Protein AF-0000000076158619 (afdb_homodimer)

Secondary structure (DSSP, 8-state):
--TTSSSGGGGGS-HHHHHHHHHTTHHHHHHHHHHHHHHH--SSHHHHHHHHHHHHHHHHHSSSS---S--HHHHHHHHHHH-TT--S-EEHHHHHHHHHHTT-----SS-TT-BTTEE-HHHHHHHHHHHHHHHHHHHH-/--TTSSSGGGGGS-HHHHHHHHHTTHHHHHHHHHHHHHHH--SSHHHHHHHHHHHHHHHHHSSSS---S--HHHHHHHHHHH-TT--S-EEHHHHHHHHHHTT-----SS-TT-BTTEE-HHHHHHHHHHHHHHHHHHHH-

Sequence (282 aa):
MSTEGSENSWQGRDADAKEYLNDHKIVELFNNLTSQLIFHRPDEPKKHMIEILEKLQKSRATKLDFPCLFDDTNIQSIYGMLDPTGRGFITLQQYKEALTTLGIKDFPEVPEGTEDEKITFDIFLREARLGLTQVSSTFQSMSTEGSENSWQGRDADAKEYLNDHKIVELFNNLTSQLIFHRPDEPKKHMIEILEKLQKSRATKLDFPCLFDDTNIQSIYGMLDPTGRGFITLQQYKEALTTLGIKDFPEVPEGTEDEKITFDIFLREARLGLTQVSSTFQS

InterPro domains:
  IPR002048 EF-hand domain [PS50222] (70-105)
  IPR011992 EF-hand domain pair [SSF47473] (33-126)
  IPR039879 EF-hand calcium-binding domain-containing protein 10 [PTHR21847] (13-136)
  IPR049760 EF-hand calcium-binding domain-containing protein 10, dimerization/docking domain [cd22976] (15-60)
  IPR056587 EFCAB10, C-terminal EF-hand [PF24548] (73-132)

pLDDT: mean 81.11, std 19.56, range [19.3, 97.31]

Solvent-accessible surface area (backbone atoms only — not comparable to full-atom values): 16250 Å² total; per-residue (Å²): 130,84,76,77,59,72,75,61,53,71,57,79,45,54,75,60,44,57,48,52,41,56,76,65,40,43,66,44,45,49,45,50,53,49,26,45,42,58,49,65,56,58,96,51,55,61,60,53,48,40,53,51,46,49,50,54,56,52,49,45,67,44,75,63,70,64,70,54,90,59,47,72,69,49,52,48,23,46,51,37,45,69,28,74,85,63,80,62,44,35,42,50,69,56,49,54,52,50,39,43,52,73,66,33,83,71,72,69,85,74,51,85,87,58,53,95,61,35,39,33,63,70,52,47,51,51,54,48,52,55,24,50,54,54,56,46,54,59,70,75,105,135,83,79,81,58,72,75,61,52,72,56,82,43,53,74,61,44,57,48,52,41,57,76,65,42,45,66,44,46,50,46,49,52,48,26,44,43,57,49,65,56,58,95,52,55,61,60,53,48,40,52,52,45,50,50,55,54,53,49,47,65,45,78,59,75,61,72,52,89,59,48,71,68,49,52,49,22,45,51,38,46,68,27,74,84,62,80,61,43,35,43,50,70,54,49,54,52,51,39,43,53,72,65,32,81,72,74,68,84,73,52,85,88,59,54,96,60,35,39,32,64,69,53,49,50,51,54,49,51,56,25,49,53,54,56,45,53,61,69,74,105

Radius of gyration: 20.13 Å; Cα contacts (8 Å, |Δi|>4): 269; chains: 2; bounding box: 39×57×44 Å

Nearest PDB structures (foldseek):
  6ya9-assembly1_A  TM=5.383E-01  e=1.995E-02  Aequorea victoria
  3u0k-assembly1_A  TM=4.320E-01  e=8.988E-03  Entacmaea quadricolor
  2be6-assembly4_B  TM=4.437E-01  e=1.339E-02  Homo sapiens
  3evr-assembly1_A  TM=4.410E-01  e=1.885E-02  Aequorea victoria
  6hcs-assembly2_C  TM=3.636E-01  e=1.780E-02  Homo sapiens

Foldseek 3Di:
DPPVAPPCVVVVDDPVVVVVCVVVVVQLLVLLLVLQCLQVVDPDSVVVSVVLVVVLVVVVPPPDDQSQSDDPVSLVSLVCSQVVVPPQWHALVSLVVSLVSSVQDDFDSQFPPDDPRTHGSVRSSVRSVVRSNVVSVVVVD/DPPVPPPCVVVVDDPVVVVVCVVVVVQLLVLLLVLQCLQVVDPDSVVVSVVLVVVLVVVVPPPDDQSQSDDPVSLVSLVCSQVVVPPQWHALVSLVVSLVSSVQDDFDSDFPPDDPRTHGSVRSSVRSVVRSNVVSVVVVD

Organism: Mytilus galloprovincialis (NCBI:txid29158)

Structure (mmCIF, N/CA/C/O backbone):
data_AF-0000000076158619-model_v1
#
loop_
_entity.id
_entity.type
_entity.pdbx_description
1 polymer 'EF-hand domain-containing protein'
#
loop_
_atom_site.group_PDB
_atom_site.id
_atom_site.type_symbol
_atom_site.label_atom_id
_atom_site.label_alt_id
_atom_site.label_comp_id
_atom_site.label_asym_id
_atom_site.label_entity_id
_atom_site.label_seq_id
_atom_site.pdbx_PDB_ins_code
_atom_site.Cartn_x
_atom_site.Cartn_y
_atom_site.Cartn_z
_atom_site.occupancy
_atom_site.B_iso_or_equiv
_atom_site.auth_seq_id
_atom_site.auth_comp_id
_atom_site.auth_asym_id
_atom_site.auth_atom_id
_atom_site.pdbx_PDB_model_num
ATOM 1 N N . MET A 1 1 ? 6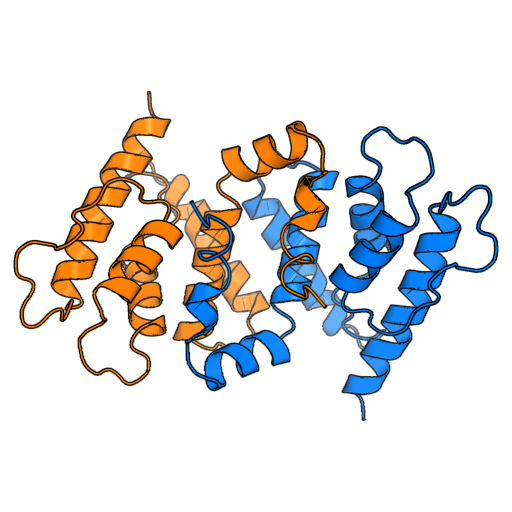.457 -16.766 18 1 19.3 1 MET A N 1
ATOM 2 C CA . MET A 1 1 ? 6.969 -17.109 16.672 1 19.3 1 MET A CA 1
ATOM 3 C C . MET A 1 1 ? 6.887 -15.914 15.734 1 19.3 1 MET A C 1
ATOM 5 O O . MET A 1 1 ? 5.91 -15.164 15.766 1 19.3 1 MET A O 1
ATOM 9 N N . SER A 1 2 ? 8.078 -15.328 15.125 1 24.06 2 SER A N 1
ATOM 10 C CA . SER A 1 2 ? 8.492 -14 14.672 1 24.06 2 SER A CA 1
ATOM 11 C C . SER A 1 2 ? 7.672 -13.539 13.477 1 24.06 2 SER A C 1
ATOM 13 O O . SER A 1 2 ? 7.945 -13.93 12.336 1 24.06 2 SER A O 1
ATOM 15 N N . THR A 1 3 ? 6.426 -13.336 13.547 1 27.5 3 THR A N 1
ATOM 16 C CA . THR A 1 3 ? 5.355 -12.789 12.719 1 27.5 3 THR A CA 1
ATOM 17 C C . THR A 1 3 ? 5.781 -11.461 12.102 1 27.5 3 THR A C 1
ATOM 19 O O . THR A 1 3 ? 4.984 -10.805 11.43 1 27.5 3 THR A O 1
ATOM 22 N N . GLU A 1 4 ? 6.758 -10.758 12.57 1 31.31 4 GLU A N 1
ATOM 23 C CA . GLU A 1 4 ? 7.453 -9.531 12.188 1 31.31 4 GLU A CA 1
ATOM 24 C C . GLU A 1 4 ? 8.016 -9.641 10.773 1 31.31 4 GLU A C 1
ATOM 26 O O . GLU A 1 4 ? 8.438 -8.641 10.188 1 31.31 4 GLU A O 1
ATOM 31 N N . GLY A 1 5 ? 8.5 -10.805 10.312 1 31.81 5 GLY A N 1
ATOM 32 C CA . GLY A 1 5 ? 9.336 -11.172 9.18 1 31.81 5 GLY A CA 1
ATOM 33 C C . GLY A 1 5 ? 8.664 -10.93 7.84 1 31.81 5 GLY A C 1
ATOM 34 O O . GLY A 1 5 ? 9.266 -11.164 6.789 1 31.81 5 GLY A O 1
ATOM 35 N N . SER A 1 6 ? 7.344 -11.164 7.789 1 35.53 6 SER A N 1
ATOM 36 C CA . SER A 1 6 ? 6.715 -11.336 6.484 1 35.53 6 SER A CA 1
ATOM 37 C C . SER A 1 6 ? 6.664 -10.023 5.715 1 35.53 6 SER A C 1
ATOM 39 O O . SER A 1 6 ? 6.242 -9.992 4.559 1 35.53 6 SER A O 1
ATOM 41 N N . GLU A 1 7 ? 6.656 -8.961 6.426 1 37.41 7 GLU A N 1
ATOM 42 C CA . GLU A 1 7 ? 6.492 -7.676 5.754 1 37.41 7 GLU A CA 1
ATOM 43 C C . GLU A 1 7 ? 7.574 -7.465 4.695 1 37.41 7 GLU A C 1
ATOM 45 O O . GLU A 1 7 ? 7.297 -6.941 3.615 1 37.41 7 GLU A O 1
ATOM 50 N N . ASN A 1 8 ? 8.797 -7.27 5.16 1 42.09 8 ASN A N 1
ATOM 51 C CA . ASN A 1 8 ? 9.977 -6.836 4.414 1 42.09 8 ASN A CA 1
ATOM 52 C C . ASN A 1 8 ? 10.352 -7.84 3.33 1 42.09 8 ASN A C 1
ATOM 54 O O . ASN A 1 8 ? 11.445 -7.773 2.77 1 42.09 8 ASN A O 1
ATOM 58 N N . SER A 1 9 ? 9.852 -8.906 3.471 1 42.09 9 SER A N 1
ATOM 59 C CA . SER A 1 9 ? 10.531 -10.031 2.83 1 42.09 9 SER A CA 1
ATOM 60 C C . SER A 1 9 ? 10.742 -9.773 1.342 1 42.09 9 SER A C 1
ATOM 62 O O . SER A 1 9 ? 11.492 -10.492 0.683 1 42.09 9 SER A O 1
ATOM 64 N N . TRP A 1 10 ? 9.719 -9.047 0.804 1 49.12 10 TRP A N 1
ATOM 65 C CA . TRP A 1 10 ? 10.047 -8.969 -0.616 1 49.12 10 TRP A CA 1
ATOM 66 C C . TRP A 1 10 ? 11.344 -8.195 -0.833 1 49.12 10 TRP A C 1
ATOM 68 O O . TRP A 1 10 ? 11.695 -7.863 -1.967 1 49.12 10 TRP A O 1
ATOM 78 N N . GLN A 1 11 ? 11.828 -7.656 0.288 1 46.59 11 GLN A N 1
ATOM 79 C CA . GLN A 1 11 ? 13.031 -6.824 0.24 1 46.59 11 GLN A CA 1
ATOM 80 C C . GLN A 1 11 ? 14.195 -7.566 -0.406 1 46.59 11 GLN A C 1
ATOM 82 O O . GLN A 1 11 ? 15.258 -6.992 -0.624 1 46.59 11 GLN A O 1
ATOM 87 N N . GLY A 1 12 ? 14.336 -8.805 -0.007 1 48.22 12 GLY A N 1
ATOM 88 C CA . GLY A 1 12 ? 15.555 -9.25 -0.656 1 48.22 12 GLY A CA 1
ATOM 89 C C . GLY A 1 12 ? 15.648 -8.836 -2.111 1 48.22 12 GLY A C 1
ATOM 90 O O . GLY A 1 12 ? 16.562 -9.25 -2.826 1 48.22 12 GLY A O 1
ATOM 91 N N . ARG A 1 13 ? 14.398 -8.578 -2.641 1 52.88 13 ARG A N 1
ATOM 92 C CA . ARG A 1 13 ? 14.477 -8.5 -4.094 1 52.88 13 ARG A CA 1
ATOM 93 C C . ARG A 1 13 ? 15.469 -7.426 -4.531 1 52.88 13 ARG A C 1
ATOM 95 O O . ARG A 1 13 ? 15.984 -6.672 -3.703 1 52.88 13 ARG A O 1
ATOM 102 N N . ASP A 1 14 ? 15.594 -7.156 -5.887 1 66.62 14 ASP A N 1
ATOM 103 C CA . ASP A 1 14 ? 16.531 -6.461 -6.77 1 66.62 14 ASP A CA 1
ATOM 104 C C . ASP A 1 14 ? 16.688 -5.004 -6.352 1 66.62 14 ASP A C 1
ATOM 106 O O . ASP A 1 14 ? 15.711 -4.312 -6.078 1 66.62 14 ASP A O 1
ATOM 110 N N . ALA A 1 15 ? 17.906 -4.715 -5.758 1 76.44 15 ALA A N 1
ATOM 111 C CA . ALA A 1 15 ? 18.312 -3.32 -5.59 1 76.44 15 ALA A CA 1
ATOM 112 C C . ALA A 1 15 ? 17.578 -2.418 -6.582 1 76.44 15 ALA A C 1
ATOM 114 O O . ALA A 1 15 ? 17.172 -1.306 -6.238 1 76.44 15 ALA A O 1
ATOM 115 N N . ASP A 1 16 ? 17.219 -2.992 -7.621 1 85.81 16 ASP A N 1
ATOM 116 C CA . ASP A 1 16 ? 16.531 -2.223 -8.664 1 85.81 16 ASP A CA 1
ATOM 117 C C . ASP A 1 16 ? 15.062 -2.014 -8.32 1 85.81 16 ASP A C 1
ATOM 119 O O . ASP A 1 16 ? 14.508 -0.942 -8.578 1 85.81 16 ASP A O 1
ATOM 123 N N . ALA A 1 17 ? 14.453 -2.977 -7.719 1 87.44 17 ALA A N 1
ATOM 124 C CA . ALA A 1 17 ? 13.055 -2.871 -7.32 1 87.44 17 ALA A CA 1
ATOM 125 C C . ALA A 1 17 ? 12.867 -1.836 -6.215 1 87.44 17 ALA A C 1
ATOM 127 O O . ALA A 1 17 ? 11.984 -0.981 -6.293 1 87.44 17 ALA A O 1
ATOM 128 N N . LYS A 1 18 ? 13.695 -1.927 -5.273 1 88.25 18 LYS A N 1
ATOM 129 C CA . LYS A 1 18 ? 13.656 -0.972 -4.168 1 88.25 18 LYS A CA 1
ATOM 130 C C . LYS A 1 18 ? 13.883 0.453 -4.664 1 88.25 18 LYS A C 1
ATOM 132 O O . LYS A 1 18 ? 13.211 1.385 -4.227 1 88.25 18 LYS A O 1
ATOM 137 N N . GLU A 1 19 ? 14.836 0.56 -5.555 1 90.12 19 GLU A N 1
ATOM 138 C CA . GLU A 1 19 ? 15.133 1.869 -6.129 1 90.12 19 GLU A CA 1
ATOM 139 C C . GLU A 1 19 ? 13.922 2.422 -6.883 1 90.12 19 GLU A C 1
ATOM 141 O O . GLU A 1 19 ? 13.586 3.602 -6.746 1 90.12 19 GLU A O 1
ATOM 146 N N . TYR A 1 20 ? 13.32 1.614 -7.617 1 91.31 20 TYR A N 1
ATOM 147 C CA . TYR A 1 20 ? 12.133 2.021 -8.359 1 91.31 20 TYR A CA 1
ATOM 148 C C . TYR A 1 20 ? 11.039 2.506 -7.414 1 91.31 20 TYR A C 1
ATOM 150 O O . TYR A 1 20 ? 10.461 3.574 -7.617 1 91.31 20 TYR A O 1
ATOM 158 N N . LEU A 1 21 ? 10.734 1.749 -6.359 1 91.56 21 LEU A N 1
ATOM 159 C CA . LEU A 1 21 ? 9.695 2.1 -5.402 1 91.56 21 LEU A CA 1
ATOM 160 C C . LEU A 1 21 ? 10.031 3.4 -4.68 1 91.56 21 LEU A C 1
ATOM 162 O O . LEU A 1 21 ? 9.156 4.242 -4.465 1 91.56 21 LEU A O 1
ATOM 166 N N . ASN A 1 22 ? 11.266 3.518 -4.363 1 87.69 22 ASN A N 1
ATOM 167 C CA . ASN A 1 22 ? 11.711 4.723 -3.672 1 87.69 22 ASN A CA 1
ATOM 168 C C . ASN A 1 22 ? 11.625 5.949 -4.574 1 87.69 22 ASN A C 1
ATOM 170 O O . ASN A 1 22 ? 11.133 7 -4.156 1 87.69 22 ASN A O 1
ATOM 174 N N . ASP A 1 23 ? 12.094 5.797 -5.805 1 89.25 23 ASP A N 1
ATOM 175 C CA . ASP A 1 23 ? 12.10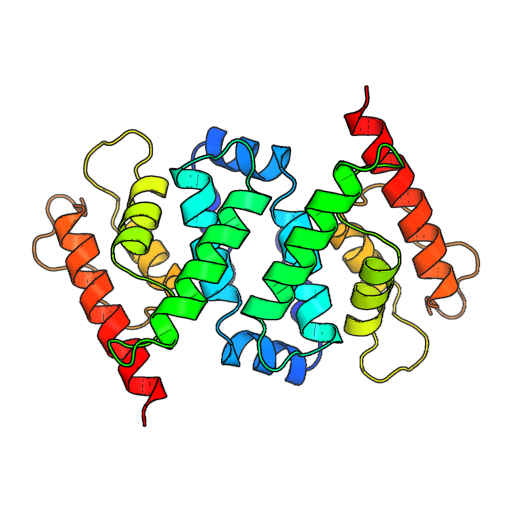9 6.898 -6.766 1 89.25 23 ASP A CA 1
ATOM 176 C C . ASP A 1 23 ? 10.695 7.43 -7.008 1 89.25 23 ASP A C 1
ATOM 178 O O . ASP A 1 23 ? 10.508 8.625 -7.227 1 89.25 23 ASP A O 1
ATOM 182 N N . HIS A 1 24 ? 9.766 6.574 -6.895 1 90.88 24 HIS A N 1
ATOM 183 C CA . HIS A 1 24 ? 8.398 6.973 -7.195 1 90.88 24 HIS A CA 1
ATOM 184 C C . HIS A 1 24 ? 7.59 7.172 -5.918 1 90.88 24 HIS A C 1
ATOM 186 O O . HIS A 1 24 ? 6.375 7.371 -5.973 1 90.88 24 HIS A O 1
ATOM 192 N N . LYS A 1 25 ? 8.164 7.078 -4.734 1 87.88 25 LYS A N 1
ATOM 193 C CA . LYS A 1 25 ? 7.562 7.336 -3.432 1 87.88 25 LYS A CA 1
ATOM 194 C C . LYS A 1 25 ? 6.309 6.488 -3.227 1 87.88 25 LYS A C 1
ATOM 196 O O . LYS A 1 25 ? 5.273 6.992 -2.793 1 87.88 25 LYS A O 1
ATOM 201 N N . ILE A 1 26 ? 6.484 5.211 -3.564 1 91.75 26 ILE A N 1
ATOM 202 C CA . ILE A 1 26 ? 5.328 4.324 -3.545 1 91.75 26 ILE A CA 1
ATOM 203 C C . ILE A 1 26 ? 4.902 4.062 -2.102 1 91.75 26 ILE A C 1
ATOM 205 O O . ILE A 1 26 ? 3.707 3.998 -1.803 1 91.75 26 ILE A O 1
ATOM 209 N N . VAL A 1 27 ? 5.871 3.926 -1.234 1 88.81 27 VAL A N 1
ATOM 210 C CA . VAL A 1 27 ? 5.547 3.666 0.165 1 88.81 27 VAL A CA 1
ATOM 211 C C . VAL A 1 27 ? 4.777 4.848 0.747 1 88.81 27 VAL A C 1
ATOM 213 O O . VAL A 1 27 ? 3.748 4.664 1.401 1 88.81 27 VAL A O 1
ATOM 216 N N . GLU A 1 28 ? 5.242 6.062 0.528 1 85.62 28 GLU A N 1
ATOM 217 C CA . GLU A 1 28 ? 4.555 7.27 0.979 1 85.62 28 GLU A CA 1
ATOM 218 C C . GLU A 1 28 ? 3.158 7.371 0.374 1 85.62 28 GLU A C 1
ATOM 220 O O . GLU A 1 28 ? 2.213 7.781 1.049 1 85.62 28 GLU A O 1
ATOM 225 N N . LEU A 1 29 ? 3.119 6.984 -0.888 1 90.75 29 LEU A N 1
ATOM 226 C CA . LEU A 1 29 ? 1.829 6.996 -1.57 1 90.75 29 LEU A CA 1
ATOM 227 C C . LEU A 1 29 ? 0.854 6.027 -0.91 1 90.75 29 LEU A C 1
ATOM 229 O O . LEU A 1 29 ? -0.304 6.375 -0.67 1 90.75 29 LEU A O 1
ATOM 233 N N . PHE A 1 30 ? 1.288 4.852 -0.557 1 91.94 30 PHE A N 1
ATOM 234 C CA . PHE A 1 30 ? 0.433 3.852 0.073 1 91.94 30 PHE A CA 1
ATOM 235 C C . PHE A 1 30 ? 0.019 4.297 1.471 1 91.94 30 PHE A C 1
ATOM 237 O O . PHE A 1 30 ? -1.109 4.047 1.898 1 91.94 30 PHE A O 1
ATOM 244 N N . ASN A 1 31 ? 0.905 4.906 2.117 1 88.25 31 ASN A N 1
ATOM 245 C CA . ASN A 1 31 ? 0.562 5.453 3.424 1 88.25 31 ASN A CA 1
ATOM 246 C C . ASN A 1 31 ? -0.517 6.527 3.316 1 88.25 31 ASN A C 1
ATOM 248 O O . ASN A 1 31 ? -1.428 6.586 4.145 1 88.25 31 ASN A O 1
ATOM 252 N N . ASN A 1 32 ? -0.375 7.336 2.328 1 88.31 32 ASN A N 1
ATOM 253 C CA . ASN A 1 32 ? -1.4 8.336 2.057 1 88.31 32 ASN A CA 1
ATOM 254 C C . ASN A 1 32 ? -2.758 7.691 1.787 1 88.31 32 ASN A C 1
ATOM 256 O O . ASN A 1 32 ? -3.758 8.055 2.408 1 88.31 32 ASN A O 1
ATOM 260 N N . LEU A 1 33 ? -2.754 6.715 0.942 1 93.69 33 LEU A N 1
ATOM 261 C CA . LEU A 1 33 ? -3.988 6.008 0.62 1 93.69 33 LEU A CA 1
ATOM 262 C C . LEU A 1 33 ? -4.578 5.355 1.863 1 93.69 33 LEU A C 1
ATOM 264 O O . LEU A 1 33 ? -5.781 5.461 2.113 1 93.69 33 LEU A O 1
ATOM 268 N N . THR A 1 34 ? -3.785 4.766 2.662 1 92.88 34 THR A N 1
ATOM 269 C CA . THR A 1 34 ? -4.223 4.09 3.877 1 92.88 34 THR A CA 1
ATOM 270 C C . THR A 1 34 ? -4.855 5.078 4.852 1 92.88 34 THR A C 1
ATOM 272 O O . THR A 1 34 ? -5.926 4.816 5.402 1 92.88 34 THR A O 1
ATOM 275 N N . SER A 1 35 ? -4.207 6.195 5.055 1 90.06 35 SER A N 1
ATOM 276 C CA . SER A 1 35 ? -4.738 7.207 5.965 1 90.06 35 SER A CA 1
ATOM 277 C C . SER A 1 35 ? -6.109 7.695 5.504 1 90.06 35 SER A C 1
ATOM 279 O O . SER A 1 35 ? -7.016 7.867 6.32 1 90.06 35 SER A O 1
ATOM 281 N N . GLN A 1 36 ? -6.238 7.883 4.215 1 91.56 36 GLN A N 1
ATOM 282 C CA . GLN A 1 36 ? -7.504 8.336 3.645 1 91.56 36 GLN A CA 1
ATOM 283 C C . GLN A 1 36 ? -8.594 7.285 3.836 1 91.56 36 GLN A C 1
ATOM 285 O O . GLN A 1 36 ? -9.727 7.617 4.199 1 91.56 36 GLN A O 1
ATOM 290 N N . LEU A 1 37 ? -8.289 6.055 3.662 1 94.38 37 LEU A N 1
ATOM 291 C CA . LEU A 1 37 ? -9.258 4.965 3.799 1 94.38 37 LEU A CA 1
ATOM 292 C C . LEU A 1 37 ? -9.719 4.828 5.246 1 94.38 37 LEU A C 1
ATOM 294 O O . LEU A 1 37 ? -10.914 4.676 5.508 1 94.38 37 LEU A O 1
ATOM 298 N N . ILE A 1 38 ? -8.773 4.848 6.121 1 91.5 38 ILE A N 1
ATOM 299 C CA . ILE A 1 38 ? -9.094 4.645 7.527 1 91.5 38 ILE A CA 1
ATOM 300 C C . ILE A 1 38 ? -9.891 5.84 8.055 1 91.5 38 ILE A C 1
ATOM 302 O O . ILE A 1 38 ? -10.805 5.676 8.867 1 91.5 38 ILE A O 1
ATOM 306 N N . PHE A 1 39 ? -9.539 7.004 7.621 1 89.69 39 PHE A N 1
ATOM 307 C CA . PHE A 1 39 ? -10.195 8.219 8.094 1 89.69 39 PHE A CA 1
ATOM 308 C C . PHE A 1 39 ? -11.609 8.32 7.535 1 89.69 39 PHE A C 1
ATOM 310 O O . PHE A 1 39 ? -12.555 8.594 8.273 1 89.69 39 PHE A O 1
ATOM 317 N N . HIS A 1 40 ? -11.773 8.07 6.215 1 91 40 HIS A N 1
ATOM 318 C CA . HIS A 1 40 ? -13.062 8.297 5.562 1 91 40 HIS A CA 1
ATOM 319 C C . HIS A 1 40 ? -13.906 7.023 5.562 1 91 40 HIS A C 1
ATOM 321 O O . HIS A 1 40 ? -15.133 7.09 5.477 1 91 40 HIS A O 1
ATOM 327 N N . ARG A 1 41 ? -13.336 5.949 5.562 1 92.25 41 ARG A N 1
ATOM 328 C CA . ARG A 1 41 ? -13.977 4.637 5.559 1 92.25 41 ARG A CA 1
ATOM 329 C C . ARG A 1 41 ? -15.016 4.543 4.445 1 92.25 41 ARG A C 1
ATOM 331 O O . ARG A 1 41 ? -16.172 4.172 4.691 1 92.25 41 ARG A O 1
ATOM 338 N N . PRO A 1 42 ? -14.562 4.746 3.223 1 95.75 42 PRO A N 1
ATOM 339 C CA . PRO A 1 42 ? -15.531 4.656 2.125 1 95.75 42 PRO A CA 1
ATOM 340 C C . PRO A 1 42 ? -16.078 3.246 1.938 1 95.75 42 PRO A C 1
ATOM 342 O O . PRO A 1 42 ? -15.375 2.264 2.172 1 95.75 42 PRO A O 1
ATOM 345 N N . ASP A 1 43 ? -17.375 3.137 1.436 1 94.56 43 ASP A N 1
ATOM 346 C CA . ASP A 1 43 ? -18 1.852 1.147 1 94.56 43 ASP A CA 1
ATOM 347 C C . ASP A 1 43 ? -17.312 1.146 -0.016 1 94.56 43 ASP A C 1
ATOM 349 O O . ASP A 1 43 ? -17.266 -0.084 -0.071 1 94.56 43 ASP A O 1
ATOM 353 N N . GLU A 1 44 ? -16.766 1.942 -0.959 1 95.12 44 GLU A N 1
ATOM 354 C CA . GLU A 1 44 ? -16.062 1.432 -2.123 1 95.12 44 GLU A CA 1
ATOM 355 C C . GLU A 1 44 ? -14.609 1.913 -2.133 1 95.12 44 GLU A C 1
ATOM 357 O O . GLU A 1 44 ? -14.266 2.85 -2.857 1 95.12 44 GLU A O 1
ATOM 362 N N . PRO A 1 45 ? -13.742 1.238 -1.438 1 95.62 45 PRO A N 1
ATOM 363 C CA . PRO A 1 45 ? -12.375 1.726 -1.259 1 95.62 45 PRO A CA 1
ATOM 364 C C . PRO A 1 45 ? -11.602 1.805 -2.574 1 95.62 45 PRO A C 1
ATOM 366 O O . PRO A 1 45 ? -10.773 2.703 -2.754 1 95.62 45 PRO A O 1
ATOM 369 N N . LYS A 1 46 ? -11.812 0.904 -3.471 1 94.44 46 LYS A N 1
ATOM 370 C CA . LYS A 1 46 ? -11.109 0.958 -4.746 1 94.44 46 LYS A CA 1
ATOM 371 C C . LYS A 1 46 ? -11.453 2.234 -5.512 1 94.44 46 LYS A C 1
ATOM 373 O O . LYS A 1 46 ? -10.562 2.9 -6.047 1 94.44 46 LYS A O 1
ATOM 378 N N . LYS A 1 47 ? -12.711 2.525 -5.516 1 96.12 47 LYS A N 1
ATOM 379 C CA . LYS A 1 47 ? -13.156 3.762 -6.156 1 96.12 47 LYS A CA 1
ATOM 380 C C . LYS A 1 47 ? -12.523 4.98 -5.492 1 96.12 47 LYS A C 1
ATOM 382 O O . LYS A 1 47 ? -12.078 5.906 -6.18 1 96.12 47 LYS A O 1
ATOM 387 N N . HIS A 1 48 ? -12.555 4.984 -4.238 1 96.56 48 HIS A N 1
ATOM 388 C CA . HIS A 1 48 ? -11.969 6.09 -3.486 1 96.56 48 HIS A CA 1
ATOM 389 C C . HIS A 1 48 ? -10.484 6.242 -3.795 1 96.56 48 HIS A C 1
ATOM 391 O O . HIS A 1 48 ? -10 7.359 -3.988 1 96.56 48 HIS A O 1
ATOM 397 N N . MET A 1 49 ? -9.734 5.117 -3.904 1 96.75 49 MET A N 1
ATOM 398 C CA . MET A 1 49 ? -8.312 5.152 -4.219 1 96.75 49 MET A CA 1
ATOM 399 C C . MET A 1 49 ? -8.078 5.703 -5.621 1 96.75 49 MET A C 1
ATOM 401 O O . MET A 1 49 ? -7.145 6.48 -5.836 1 96.75 49 MET A O 1
ATOM 405 N N . ILE A 1 50 ? -8.898 5.309 -6.492 1 97.31 50 ILE A N 1
ATOM 406 C CA . ILE A 1 50 ? -8.805 5.816 -7.855 1 97.31 50 ILE A CA 1
ATOM 407 C C . ILE A 1 50 ? -8.945 7.336 -7.852 1 97.31 50 ILE A C 1
ATOM 409 O O . ILE A 1 50 ? -8.156 8.047 -8.477 1 97.31 50 ILE A O 1
ATOM 413 N N . GLU A 1 51 ? -9.93 7.809 -7.148 1 95.31 51 GLU A N 1
ATOM 414 C CA . GLU A 1 51 ? -10.164 9.242 -7.062 1 95.31 51 GLU A CA 1
ATOM 415 C C . GLU A 1 51 ? -8.953 9.969 -6.484 1 95.31 51 GLU A C 1
ATOM 417 O O . GLU A 1 51 ? -8.555 11.023 -6.988 1 95.31 51 GLU A O 1
ATOM 422 N N . ILE A 1 52 ? -8.422 9.422 -5.492 1 92.5 52 ILE A N 1
ATOM 423 C CA . ILE A 1 52 ? -7.246 10.023 -4.867 1 92.5 52 ILE A CA 1
ATOM 424 C C . ILE A 1 52 ? -6.09 10.062 -5.859 1 92.5 52 ILE A C 1
ATOM 426 O O . ILE A 1 52 ? -5.438 11.094 -6.023 1 92.5 52 ILE A O 1
ATOM 430 N N . LEU A 1 53 ? -5.801 8.977 -6.547 1 93.94 53 LEU A N 1
ATOM 431 C CA . LEU A 1 53 ? -4.703 8.875 -7.504 1 93.94 53 LEU A CA 1
ATOM 432 C C . LEU A 1 53 ? -4.895 9.852 -8.656 1 93.94 53 LEU A C 1
ATOM 434 O O . LEU A 1 53 ? -3.936 10.469 -9.117 1 93.94 53 LEU A O 1
ATOM 438 N N . GLU A 1 54 ? -6.117 9.938 -9.07 1 92.75 54 GLU A N 1
ATOM 439 C CA . GLU A 1 54 ? -6.426 10.875 -10.141 1 92.75 54 GLU A CA 1
ATOM 440 C C . GLU A 1 54 ? -6.16 12.32 -9.703 1 92.75 54 GLU A C 1
ATOM 442 O O . GLU A 1 54 ? -5.633 13.117 -10.469 1 92.75 54 GLU A O 1
ATOM 447 N N . LYS A 1 55 ? -6.598 12.617 -8.555 1 88.62 55 LYS A N 1
ATOM 448 C CA . LYS A 1 55 ? -6.355 13.953 -8.016 1 88.62 55 LYS A CA 1
ATOM 449 C C . LYS A 1 55 ? -4.863 14.25 -7.938 1 88.62 55 LYS A C 1
ATOM 451 O O . LYS A 1 55 ? -4.426 15.352 -8.273 1 88.62 55 LYS A O 1
ATOM 456 N N . LEU A 1 56 ? -4.062 13.312 -7.551 1 86.12 56 LEU A N 1
ATOM 457 C CA . LEU A 1 56 ? -2.617 13.477 -7.438 1 86.12 56 LEU A CA 1
ATOM 458 C C . LEU A 1 56 ? -1.986 13.695 -8.812 1 86.12 56 LEU A C 1
ATOM 460 O O . LEU A 1 56 ? -1.017 14.445 -8.938 1 86.12 56 LEU A O 1
ATOM 464 N N . GLN A 1 57 ? -2.51 13.023 -9.766 1 85.94 57 GLN A N 1
ATOM 465 C CA . GLN A 1 57 ? -2.002 13.18 -11.125 1 85.94 57 GLN A CA 1
ATOM 466 C C . GLN A 1 57 ? -2.279 14.586 -11.656 1 85.94 57 GLN A C 1
ATOM 468 O O . GLN A 1 57 ? -1.442 15.172 -12.344 1 85.94 57 GLN A O 1
ATOM 473 N N . LYS A 1 58 ? -3.467 15.086 -11.398 1 83 58 LYS A N 1
ATOM 474 C CA . LYS A 1 58 ? -3.871 16.406 -11.867 1 83 58 LYS A CA 1
ATOM 475 C C . LYS A 1 58 ? -3.07 17.5 -11.172 1 83 58 LYS A C 1
ATOM 477 O O . LYS A 1 58 ? -2.734 18.516 -11.789 1 83 58 LYS A O 1
ATOM 482 N N . SER A 1 59 ? -2.891 17.391 -9.969 1 73.06 59 SER A N 1
ATOM 483 C CA . SER A 1 59 ? -2.146 18.375 -9.203 1 73.06 59 SER A CA 1
ATOM 484 C C . SER A 1 59 ? -0.716 18.516 -9.711 1 73.06 59 SER A C 1
ATOM 486 O O . SER A 1 59 ? -0.149 19.609 -9.703 1 73.06 59 SER A O 1
ATOM 488 N N . ARG A 1 60 ? -0.084 17.516 -10.07 1 62.59 60 ARG A N 1
ATOM 489 C CA . ARG A 1 60 ? 1.261 17.578 -10.633 1 62.59 60 ARG A CA 1
ATOM 490 C C . ARG A 1 60 ? 1.279 18.391 -11.922 1 62.59 60 ARG A C 1
ATOM 492 O O . ARG A 1 60 ? 2.244 19.109 -12.188 1 62.59 60 ARG A O 1
ATOM 499 N N . ALA A 1 61 ? 0.314 18.203 -12.633 1 56.06 61 ALA A N 1
ATOM 500 C CA . ALA A 1 61 ? 0.246 18.891 -13.922 1 56.06 61 ALA A CA 1
ATOM 501 C C . ALA A 1 61 ? 0.116 20.391 -13.734 1 56.06 61 ALA A C 1
ATOM 503 O O . ALA A 1 61 ? 0.56 21.172 -14.578 1 56.06 61 ALA A O 1
ATOM 504 N N . THR A 1 62 ? -0.618 20.75 -12.906 1 49.84 62 THR A N 1
ATOM 505 C CA . THR A 1 62 ? -0.722 22.188 -12.648 1 49.84 62 THR A CA 1
ATOM 506 C C . THR A 1 62 ? 0.472 22.672 -11.836 1 49.84 62 THR A C 1
ATOM 508 O O . THR A 1 62 ? 0.989 21.953 -10.984 1 49.84 62 THR A O 1
ATOM 511 N N . LYS A 1 63 ? 1.526 23.281 -12.68 1 46.72 63 LYS A N 1
ATOM 512 C CA . LYS A 1 63 ? 2.82 23.812 -12.266 1 46.72 63 LYS A CA 1
ATOM 513 C C . LYS A 1 63 ? 2.836 24.109 -10.766 1 46.72 63 LYS A C 1
ATOM 515 O O . LYS A 1 63 ? 3.822 24.625 -10.234 1 46.72 63 LYS A O 1
ATOM 520 N N . LEU A 1 64 ? 1.715 24.453 -10.375 1 44.28 64 LEU A N 1
ATOM 521 C CA . LEU A 1 64 ? 2.041 24.953 -9.047 1 44.28 64 LEU A CA 1
ATOM 522 C C . LEU A 1 64 ? 3.023 24.031 -8.344 1 44.28 64 LEU A C 1
ATOM 524 O O . LEU A 1 64 ? 3.459 23.031 -8.914 1 44.28 64 LEU A O 1
ATOM 528 N N . ASP A 1 65 ? 2.682 23.812 -6.855 1 42.28 65 ASP A N 1
ATOM 529 C CA . ASP A 1 65 ? 3.5 23.297 -5.754 1 42.28 65 ASP A CA 1
ATOM 530 C C . ASP A 1 65 ? 3.92 21.859 -6 1 42.28 65 ASP A C 1
ATOM 532 O O . ASP A 1 65 ? 3.291 21.141 -6.789 1 42.28 65 ASP A O 1
ATOM 536 N N . PHE A 1 66 ? 5.023 21.469 -5.457 1 43.91 66 PHE A N 1
ATOM 537 C CA . PHE A 1 66 ? 5.762 20.219 -5.301 1 43.91 66 PHE A CA 1
ATOM 538 C C . PHE A 1 66 ? 4.812 19.031 -5.301 1 43.91 66 PHE A C 1
ATOM 540 O O . PHE A 1 66 ? 3.797 19.047 -4.598 1 43.91 66 PHE A O 1
ATOM 547 N N . PRO A 1 67 ? 4.637 18.406 -6.422 1 50.69 67 PRO A N 1
ATOM 548 C CA . PRO A 1 67 ? 3.801 17.203 -6.457 1 50.69 67 PRO A CA 1
ATOM 549 C C . PRO A 1 67 ? 3.781 16.453 -5.125 1 50.69 67 PRO A C 1
ATOM 551 O O . PRO A 1 67 ? 3.764 15.219 -5.105 1 50.69 67 PRO A O 1
ATOM 554 N N . CYS A 1 68 ? 3.684 17.25 -4.062 1 60.38 68 CYS A N 1
ATOM 555 C CA . CYS A 1 68 ? 3.74 16.594 -2.762 1 60.38 68 CYS A CA 1
ATOM 556 C C . CYS A 1 68 ? 2.59 15.602 -2.602 1 60.38 68 CYS A C 1
ATOM 558 O O . CYS A 1 68 ? 1.443 15.922 -2.918 1 60.38 68 CYS A O 1
ATOM 560 N N . LEU A 1 69 ? 2.908 14.297 -2.539 1 70.06 69 LEU A N 1
ATOM 561 C CA . LEU A 1 69 ? 1.983 13.203 -2.24 1 70.06 69 LEU A CA 1
ATOM 562 C C . LEU A 1 69 ? 0.954 13.641 -1.201 1 70.06 69 LEU A C 1
ATOM 564 O O . LEU A 1 69 ? -0.167 13.125 -1.182 1 70.06 69 LEU A O 1
ATOM 568 N N . PHE A 1 70 ? 1.371 14.773 -0.504 1 76.25 70 PHE A N 1
ATOM 569 C CA . PHE A 1 70 ? 0.523 15.094 0.639 1 76.25 70 PHE A CA 1
ATOM 570 C C . PHE A 1 70 ? 0.098 16.562 0.608 1 76.25 70 PHE A C 1
ATOM 572 O O . PHE A 1 70 ? 0.942 17.453 0.541 1 76.25 70 PHE A O 1
ATOM 579 N N . ASP A 1 71 ? -1.139 16.719 0.407 1 79.19 71 ASP A N 1
ATOM 580 C CA . ASP A 1 71 ? -1.693 18.062 0.59 1 79.19 71 ASP A CA 1
ATOM 581 C C . ASP A 1 71 ? -2.381 18.188 1.948 1 79.19 71 ASP A C 1
ATOM 583 O O . ASP A 1 71 ? -2.316 17.281 2.771 1 79.19 71 ASP A O 1
ATOM 587 N N . ASP A 1 72 ? -2.943 19.359 2.215 1 83.88 72 ASP A N 1
ATOM 588 C CA . ASP A 1 72 ? -3.547 19.609 3.52 1 83.88 72 ASP A CA 1
ATOM 589 C C . ASP A 1 72 ? -4.629 18.578 3.832 1 83.88 72 ASP A C 1
ATOM 591 O O . ASP A 1 72 ? -4.816 18.203 4.992 1 83.88 72 ASP A O 1
ATOM 595 N N . THR A 1 73 ? -5.324 18.188 2.807 1 82.31 73 THR A N 1
ATOM 596 C CA . THR A 1 73 ? -6.363 17.188 3 1 82.31 73 THR A CA 1
ATOM 597 C C . THR A 1 73 ? -5.762 15.859 3.471 1 82.31 73 THR A C 1
ATOM 599 O O . THR A 1 73 ? -6.328 15.188 4.336 1 82.31 73 THR A O 1
ATOM 602 N N . ASN A 1 74 ? -4.652 15.57 2.922 1 84.94 74 ASN A N 1
ATOM 603 C CA . ASN A 1 74 ? -3.961 14.344 3.32 1 84.94 74 ASN A CA 1
ATOM 604 C C . ASN A 1 74 ? -3.43 14.438 4.746 1 84.94 74 ASN A C 1
ATOM 606 O O . ASN A 1 74 ? -3.506 13.477 5.508 1 84.94 74 ASN A O 1
ATOM 610 N N . ILE A 1 75 ? -2.891 15.625 5.027 1 90 75 ILE A N 1
ATOM 611 C CA . ILE A 1 75 ? -2.391 15.859 6.379 1 90 75 ILE A CA 1
ATOM 612 C C . ILE A 1 75 ? -3.531 15.711 7.383 1 90 75 ILE A C 1
ATOM 614 O O . ILE A 1 75 ? -3.369 15.078 8.43 1 90 75 ILE A O 1
ATOM 618 N N . GLN A 1 76 ? -4.629 16.266 7.043 1 91.12 76 GLN A N 1
ATOM 619 C CA . GLN A 1 76 ? -5.812 16.156 7.891 1 91.12 76 GLN A CA 1
ATOM 620 C C . GLN A 1 76 ? -6.223 14.703 8.07 1 91.12 76 GLN A C 1
ATOM 622 O O . GLN A 1 76 ? -6.605 14.289 9.164 1 91.12 76 GLN A O 1
ATOM 627 N N . SER A 1 77 ? -6.215 13.945 7.012 1 89.81 77 SER A N 1
ATOM 628 C CA . SER A 1 77 ? -6.598 12.539 7.082 1 89.81 77 SER A CA 1
ATOM 629 C C . SER A 1 77 ? -5.66 11.75 7.996 1 89.81 77 SER A C 1
ATOM 631 O O . SER A 1 77 ? -6.105 10.898 8.766 1 89.81 77 SER A O 1
ATOM 633 N N . ILE A 1 78 ? -4.387 12.055 7.961 1 91.12 78 ILE A N 1
ATOM 634 C CA . ILE A 1 78 ? -3.408 11.383 8.812 1 91.12 78 ILE A CA 1
ATOM 635 C C . ILE A 1 78 ? -3.676 11.719 10.273 1 91.12 78 ILE A C 1
ATOM 637 O O . ILE A 1 78 ? -3.707 10.828 11.125 1 91.12 78 ILE A O 1
ATOM 641 N N . TYR A 1 79 ? -3.902 12.961 10.539 1 92.25 79 TYR A N 1
ATOM 642 C CA . TYR A 1 79 ? -4.227 13.383 11.898 1 92.25 79 TYR A CA 1
ATOM 643 C C . TYR A 1 79 ? -5.516 12.719 12.375 1 92.25 79 TYR A C 1
ATOM 645 O O . TYR A 1 79 ? -5.582 12.227 13.508 1 92.25 79 TYR A O 1
ATOM 653 N N . GLY A 1 80 ? -6.5 12.758 11.516 1 90.25 80 GLY A N 1
ATOM 654 C CA . GLY A 1 80 ? -7.785 12.164 11.836 1 90.25 80 GLY A CA 1
ATOM 655 C C . GLY A 1 80 ? -7.703 10.68 12.125 1 90.25 80 GLY A C 1
ATOM 656 O O . GLY A 1 80 ? -8.383 10.18 13.023 1 90.25 80 GLY A O 1
ATOM 657 N N . MET A 1 81 ? -6.922 10.047 11.383 1 89.56 81 MET A N 1
ATOM 658 C CA . MET A 1 81 ? -6.719 8.617 11.609 1 89.56 81 MET A CA 1
ATOM 659 C C . MET A 1 81 ? -6.102 8.367 12.984 1 89.56 81 MET A C 1
ATOM 661 O O . MET A 1 81 ? -6.395 7.355 13.625 1 89.56 81 MET A O 1
ATOM 665 N N . LEU A 1 82 ? -5.316 9.32 13.508 1 90.25 82 LEU A N 1
ATOM 666 C CA . LEU A 1 82 ? -4.621 9.172 14.781 1 90.25 82 LEU A CA 1
ATOM 667 C C . LEU A 1 82 ? -5.492 9.648 15.938 1 90.25 82 LEU A C 1
ATOM 669 O O . LEU A 1 82 ? -5.223 9.328 17.094 1 90.25 82 LEU A O 1
ATOM 673 N N . ASP A 1 83 ? -6.441 10.422 15.641 1 89.56 83 ASP A N 1
ATOM 674 C CA . ASP A 1 83 ? -7.406 10.922 16.609 1 89.56 83 ASP A CA 1
ATOM 675 C C . ASP A 1 83 ? -8.836 10.586 16.203 1 89.56 83 ASP A C 1
ATOM 677 O O . ASP A 1 83 ? -9.664 11.477 16.031 1 89.56 83 ASP A O 1
ATOM 681 N N . PRO A 1 84 ? -9.102 9.289 16.203 1 83.25 84 PRO A N 1
ATOM 682 C CA . PRO A 1 84 ? -10.383 8.852 15.641 1 83.25 84 PRO A CA 1
ATOM 683 C C . PRO A 1 84 ? -11.578 9.312 16.469 1 83.25 84 PRO A C 1
ATOM 685 O O . PRO A 1 84 ? -12.688 9.438 15.945 1 83.25 84 PRO A O 1
ATOM 688 N N . THR A 1 85 ? -11.43 9.578 17.719 1 84.81 85 THR A N 1
ATOM 689 C CA . THR A 1 85 ? -12.539 9.969 18.594 1 84.81 85 THR A CA 1
ATOM 690 C C . THR A 1 85 ? -12.656 11.492 18.656 1 84.81 85 THR A C 1
ATOM 692 O O . THR A 1 85 ? -13.539 12.016 19.328 1 84.81 85 THR A O 1
ATOM 695 N N . GLY A 1 86 ? -11.727 12.203 18.047 1 87.56 86 GLY A N 1
ATOM 696 C CA . GLY A 1 86 ? -11.797 13.656 18.016 1 87.56 86 GLY A CA 1
ATOM 697 C C . GLY A 1 86 ? -11.422 14.305 19.328 1 87.56 86 GLY A C 1
ATOM 698 O O . GLY 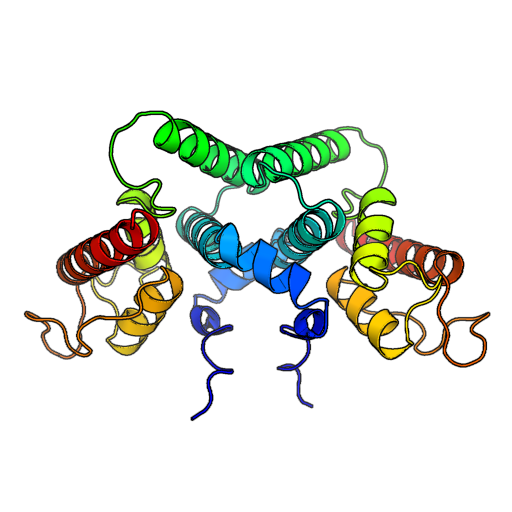A 1 86 ? -12.078 15.258 19.766 1 87.56 86 GLY A O 1
ATOM 699 N N . ARG A 1 87 ? -10.469 13.82 20.078 1 91.69 87 ARG A N 1
ATOM 700 C CA . ARG A 1 87 ? -9.984 14.391 21.328 1 91.69 87 ARG A CA 1
ATOM 701 C C . ARG A 1 87 ? -9.414 15.789 21.109 1 91.69 87 ARG A C 1
ATOM 703 O O . ARG A 1 87 ? -9.406 16.609 22.031 1 91.69 87 ARG A O 1
ATOM 710 N N . GLY A 1 88 ? -8.93 15.977 19.984 1 93.75 88 GLY A N 1
ATOM 711 C CA . GLY A 1 88 ? -8.383 17.281 19.641 1 93.75 88 GLY A CA 1
ATOM 712 C C . GLY A 1 88 ? -6.871 17.328 19.734 1 93.75 88 GLY A C 1
ATOM 713 O O . GLY A 1 88 ? -6.273 18.391 19.562 1 93.75 88 GLY A O 1
ATOM 714 N N . PHE A 1 89 ? -6.301 16.219 20.094 1 95.75 89 PHE A N 1
ATOM 715 C CA . PHE A 1 89 ? -4.844 16.172 20.141 1 95.75 89 PHE A CA 1
ATOM 716 C C . PHE A 1 89 ? -4.344 14.742 19.891 1 95.75 89 PHE A C 1
ATOM 718 O O . PHE A 1 89 ? -5.113 13.789 20 1 95.75 89 PHE A O 1
ATOM 725 N N . ILE A 1 90 ? -3.07 14.602 19.469 1 94.94 90 ILE A N 1
ATOM 726 C CA . ILE A 1 90 ? -2.355 13.328 19.406 1 94.94 90 ILE A CA 1
ATOM 727 C C . ILE A 1 90 ? -1.128 13.383 20.312 1 94.94 90 ILE A C 1
ATOM 729 O O . ILE A 1 90 ? -0.724 14.461 20.766 1 94.94 90 ILE A O 1
ATOM 733 N N . THR A 1 91 ? -0.59 12.203 20.562 1 93.94 91 THR A N 1
ATOM 734 C CA . THR A 1 91 ? 0.578 12.156 21.438 1 93.94 91 THR A CA 1
ATOM 735 C C . THR A 1 91 ? 1.847 12.508 20.656 1 93.94 91 THR A C 1
ATOM 737 O O . THR A 1 91 ? 1.843 12.523 19.422 1 93.94 91 THR A O 1
ATOM 740 N N . LEU A 1 92 ? 2.885 12.75 21.422 1 94.31 92 LEU A N 1
ATOM 741 C CA . LEU A 1 92 ? 4.18 13.039 20.812 1 94.31 92 LEU A CA 1
ATOM 742 C C . LEU A 1 92 ? 4.664 11.852 19.984 1 94.31 92 LEU A C 1
ATOM 744 O O . LEU A 1 92 ? 5.234 12.039 18.906 1 94.31 92 LEU A O 1
ATOM 748 N N . GLN A 1 93 ? 4.484 10.734 20.531 1 92.19 93 GLN A N 1
ATOM 749 C CA . GLN A 1 93 ? 4.887 9.531 19.797 1 92.19 93 GLN A CA 1
ATOM 750 C C . GLN A 1 93 ? 4.129 9.414 18.484 1 92.19 93 GLN A C 1
ATOM 752 O O . GLN A 1 93 ? 4.723 9.117 17.438 1 92.19 93 GLN A O 1
ATOM 757 N N . GLN A 1 94 ? 2.826 9.672 18.516 1 91.88 94 GLN A N 1
ATOM 758 C CA . GLN A 1 94 ? 1.997 9.625 17.312 1 91.88 94 GLN A CA 1
ATOM 759 C C . GLN A 1 94 ? 2.422 10.688 16.312 1 91.88 94 GLN A C 1
ATOM 761 O O . GLN A 1 94 ? 2.451 10.438 15.109 1 91.88 94 GLN A O 1
ATOM 766 N N . TYR A 1 95 ? 2.744 11.75 16.891 1 95.12 95 TYR A N 1
ATOM 767 C CA . TYR A 1 95 ? 3.236 12.867 16.094 1 95.12 95 TYR A CA 1
ATOM 768 C C . TYR A 1 95 ? 4.492 12.477 15.32 1 95.12 95 TYR A C 1
ATOM 770 O O . TYR A 1 95 ? 4.566 12.672 14.109 1 95.12 95 TYR A O 1
ATOM 778 N N . LYS A 1 96 ? 5.414 11.898 15.875 1 94.12 96 LYS A N 1
ATOM 779 C CA . LYS A 1 96 ? 6.672 11.492 15.258 1 94.12 96 LYS A CA 1
ATOM 780 C C . LYS A 1 96 ? 6.434 10.438 14.18 1 94.12 96 LYS A C 1
ATOM 782 O O . LYS A 1 96 ? 6.984 10.531 13.078 1 94.12 96 LYS A O 1
ATOM 787 N N . GLU A 1 97 ? 5.688 9.523 14.508 1 89.31 97 GLU A N 1
ATOM 788 C CA . GLU A 1 97 ? 5.371 8.453 13.562 1 89.31 97 GLU A CA 1
ATOM 789 C C . GLU A 1 97 ? 4.645 8.992 12.336 1 89.31 97 GLU A C 1
ATOM 791 O O . GLU A 1 97 ? 4.91 8.562 11.211 1 89.31 97 GLU A O 1
ATOM 796 N N . ALA A 1 98 ? 3.73 9.891 12.609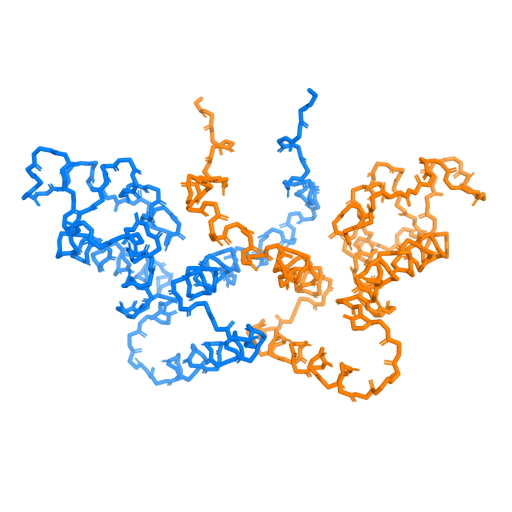 1 92.31 98 ALA A N 1
ATOM 797 C CA . ALA A 1 98 ? 2.939 10.461 11.523 1 92.31 98 ALA A CA 1
ATOM 798 C C . ALA A 1 98 ? 3.824 11.242 10.555 1 92.31 98 ALA A C 1
ATOM 800 O O . ALA A 1 98 ? 3.715 11.078 9.336 1 92.31 98 ALA A O 1
ATOM 801 N N . LEU A 1 99 ? 4.707 11.984 11.102 1 92.62 99 LEU A N 1
ATOM 802 C CA . LEU A 1 99 ? 5.594 12.766 10.242 1 92.62 99 LEU A CA 1
ATOM 803 C C . LEU A 1 99 ? 6.531 11.844 9.461 1 92.62 99 LEU A C 1
ATOM 805 O O . LEU A 1 99 ? 6.793 12.078 8.281 1 92.62 99 LEU A O 1
ATOM 809 N N . THR A 1 100 ? 6.945 10.844 10.07 1 87.94 100 THR A N 1
ATOM 810 C CA . THR A 1 100 ? 7.781 9.852 9.406 1 87.94 100 THR A CA 1
ATOM 811 C C . THR A 1 100 ? 7.02 9.18 8.266 1 87.94 100 THR A C 1
ATOM 813 O O . THR A 1 100 ? 7.574 8.953 7.191 1 87.94 100 THR A O 1
ATOM 816 N N . THR A 1 101 ? 5.828 8.859 8.508 1 83.06 101 THR A N 1
ATOM 817 C CA . THR A 1 101 ? 4.961 8.25 7.504 1 83.06 101 THR A CA 1
ATOM 818 C C . THR A 1 101 ? 4.82 9.164 6.289 1 83.06 101 THR A C 1
ATOM 820 O O . THR A 1 101 ? 4.734 8.68 5.156 1 83.06 101 THR A O 1
ATOM 823 N N . LEU A 1 102 ? 4.809 10.461 6.555 1 85.06 102 LEU A N 1
ATOM 824 C CA . LEU A 1 102 ? 4.68 11.445 5.488 1 85.06 102 LEU A CA 1
ATOM 825 C C . LEU A 1 102 ? 6 11.617 4.746 1 85.06 102 LEU A C 1
ATOM 827 O O . LEU A 1 102 ? 6.086 12.391 3.787 1 85.06 102 LEU A O 1
ATOM 831 N N . GLY A 1 103 ? 7.082 10.922 5.176 1 83.12 103 GLY A N 1
ATOM 832 C CA . GLY A 1 103 ? 8.383 11 4.531 1 83.12 103 GLY A CA 1
ATOM 833 C C . GLY A 1 103 ? 9.25 12.117 5.082 1 83.12 103 GLY A C 1
ATOM 834 O O . GLY A 1 103 ? 10.266 12.477 4.48 1 83.12 103 GLY A O 1
ATOM 835 N N . ILE A 1 104 ? 8.727 12.719 6.129 1 88 104 ILE A N 1
ATOM 836 C CA . ILE A 1 104 ? 9.469 13.82 6.734 1 88 104 ILE A CA 1
ATOM 837 C C . ILE A 1 104 ? 10.523 13.266 7.695 1 88 104 ILE A C 1
ATOM 839 O O . ILE A 1 104 ? 10.211 12.461 8.57 1 88 104 ILE A O 1
ATOM 843 N N . LYS A 1 105 ? 11.703 13.664 7.449 1 87.62 105 LYS A N 1
ATOM 844 C CA . LYS A 1 105 ? 12.797 13.102 8.234 1 87.62 105 LYS A CA 1
ATOM 845 C C . LYS A 1 105 ? 13.281 14.102 9.289 1 87.62 105 LYS A C 1
ATOM 847 O O . LYS A 1 105 ? 13.766 13.703 10.352 1 87.62 105 LYS A O 1
ATOM 852 N N . ASP A 1 106 ? 13.32 15.352 8.953 1 90.38 106 ASP A N 1
ATOM 853 C CA . ASP A 1 106 ? 13.805 16.391 9.867 1 90.38 106 ASP A CA 1
ATOM 854 C C . ASP A 1 106 ? 12.648 17.188 10.453 1 90.38 106 ASP A C 1
ATOM 856 O O . ASP A 1 106 ? 11.961 17.906 9.734 1 90.38 106 ASP A O 1
ATOM 860 N N . PHE A 1 107 ? 12.406 16.969 11.742 1 95.12 107 PHE A N 1
ATOM 861 C CA . PHE A 1 107 ? 11.359 17.688 12.469 1 95.12 107 PHE A CA 1
ATOM 862 C C . PHE A 1 107 ? 11.68 17.734 13.953 1 95.12 107 PHE A C 1
ATOM 864 O O . PHE A 1 107 ? 12.414 16.891 14.469 1 95.12 107 PHE A O 1
ATOM 871 N N . PRO A 1 108 ? 11.188 18.781 14.641 1 96.12 108 PRO A N 1
ATOM 872 C CA . PRO A 1 108 ? 11.438 18.844 16.078 1 96.12 108 PRO A CA 1
ATOM 873 C C . PRO A 1 108 ? 10.758 17.719 16.859 1 96.12 108 PRO A C 1
ATOM 875 O O . PRO A 1 108 ? 9.586 17.422 16.609 1 96.12 108 PRO A O 1
ATOM 878 N N . GLU A 1 109 ? 11.461 17.141 17.734 1 94 109 GLU A N 1
ATOM 879 C CA . GLU A 1 109 ? 10.906 16.094 18.578 1 94 109 GLU A CA 1
ATOM 880 C C . GLU A 1 109 ? 9.734 16.609 19.406 1 94 109 GLU A C 1
ATOM 882 O O . GLU A 1 109 ? 8.758 15.883 19.625 1 94 109 GLU A O 1
ATOM 887 N N . VAL A 1 110 ? 9.984 17.766 19.906 1 96.5 110 VAL A N 1
ATOM 888 C CA . VAL A 1 110 ? 8.922 18.469 20.625 1 96.5 110 VAL A CA 1
ATOM 889 C C . VAL A 1 110 ? 8.656 19.828 19.953 1 96.5 110 VAL A C 1
ATOM 891 O O . VAL A 1 110 ? 9.406 20.781 20.156 1 96.5 110 VAL A O 1
ATOM 894 N N . PRO A 1 111 ? 7.598 19.797 19.188 1 96.62 111 PRO A N 1
ATOM 895 C CA . PRO A 1 111 ? 7.344 21.047 18.469 1 96.62 111 PRO A CA 1
ATOM 896 C C . PRO A 1 111 ? 6.945 22.188 19.406 1 96.62 111 PRO A C 1
ATOM 898 O O . PRO A 1 111 ? 6.348 21.953 20.453 1 96.62 111 PRO A O 1
ATOM 901 N N . GLU A 1 112 ? 7.32 23.406 18.875 1 95.31 112 GLU A N 1
ATOM 902 C CA . GLU A 1 112 ? 6.965 24.594 19.641 1 95.31 112 GLU A CA 1
ATOM 903 C C . GLU A 1 112 ? 5.457 24.688 19.875 1 95.31 112 GLU A C 1
ATOM 905 O O . GLU A 1 112 ? 4.672 24.375 18.969 1 95.31 112 GLU A O 1
ATOM 910 N N . GLY A 1 113 ? 5.066 25.047 21.109 1 93.81 113 GLY A N 1
ATOM 911 C CA . GLY A 1 113 ? 3.656 25.219 21.422 1 93.81 113 GLY A CA 1
ATOM 912 C C . GLY A 1 113 ? 3.021 23.984 22.031 1 93.81 113 GLY A C 1
ATOM 913 O O . GLY A 1 113 ? 1.848 24.016 22.406 1 93.81 113 GLY A O 1
ATOM 914 N N . THR A 1 114 ? 3.781 22.922 22.109 1 93.19 114 THR A N 1
ATOM 915 C CA . THR A 1 114 ? 3.293 21.688 22.688 1 93.19 114 THR A CA 1
ATOM 916 C C . THR A 1 114 ? 3.084 21.844 24.188 1 93.19 114 THR A C 1
ATOM 918 O O . THR A 1 114 ? 3.965 22.344 24.906 1 93.19 114 THR A O 1
ATOM 921 N N . GLU A 1 115 ? 1.794 21.531 24.688 1 91.69 115 GLU A N 1
ATOM 922 C CA . GLU A 1 115 ? 1.47 21.5 26.109 1 91.69 115 GLU A CA 1
ATOM 923 C C . GLU A 1 115 ? 1.087 20.094 26.547 1 91.69 115 GLU A C 1
ATOM 925 O O . GLU A 1 115 ? 0.268 19.438 25.906 1 91.69 115 GLU A O 1
ATOM 930 N N . ASP A 1 116 ? 1.645 19.625 27.688 1 92.69 116 ASP A N 1
ATOM 931 C CA . ASP A 1 116 ? 1.307 18.328 28.281 1 92.69 116 ASP A CA 1
ATOM 932 C C . ASP A 1 116 ? 1.471 17.203 27.281 1 92.69 116 ASP A C 1
ATOM 934 O O . ASP A 1 116 ? 0.662 16.266 27.25 1 92.69 116 ASP A O 1
ATOM 938 N N . GLU A 1 117 ? 2.43 17.281 26.328 1 90.56 117 GLU A N 1
ATOM 939 C CA . GLU A 1 117 ? 2.764 16.297 25.312 1 90.56 117 GLU A CA 1
ATOM 940 C C . GLU A 1 117 ? 1.585 16.047 24.375 1 90.56 117 GLU A C 1
ATOM 942 O O . GLU A 1 117 ? 1.425 14.938 23.844 1 90.56 117 GLU A O 1
ATOM 947 N N . LYS A 1 118 ? 0.7 17.078 24.344 1 94.94 118 LYS A N 1
ATOM 948 C CA . LYS A 1 118 ? -0.452 17.031 23.453 1 94.94 118 LYS A CA 1
ATOM 949 C C . LYS A 1 118 ? -0.205 17.875 22.203 1 94.94 118 LYS A 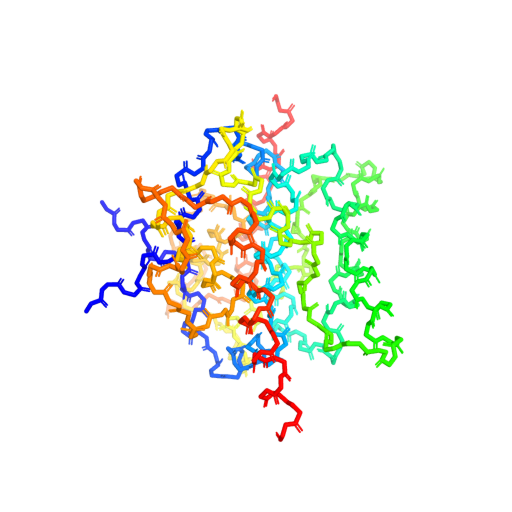C 1
ATOM 951 O O . LYS A 1 118 ? 0.086 19.062 22.281 1 94.94 118 LYS A O 1
ATOM 956 N N . ILE A 1 119 ? -0.244 17.141 21.062 1 97.25 119 ILE A N 1
ATOM 957 C CA . ILE A 1 119 ? -0.041 17.797 19.781 1 97.25 119 ILE A CA 1
ATOM 958 C C . ILE A 1 119 ? -1.392 18.078 19.125 1 97.25 119 ILE A C 1
ATOM 960 O O . ILE A 1 119 ? -2.086 17.141 18.703 1 97.25 119 ILE A O 1
ATOM 964 N N . THR A 1 120 ? -1.74 19.359 19.031 1 97.12 120 THR A N 1
ATOM 965 C CA . THR A 1 120 ? -2.982 19.75 18.375 1 97.12 120 THR A CA 1
ATOM 966 C C . THR A 1 120 ? -2.826 19.719 16.859 1 97.12 120 THR A C 1
ATOM 968 O O . THR A 1 120 ? -1.708 19.625 16.344 1 97.12 120 THR A O 1
ATOM 971 N N . PHE A 1 121 ? -3.951 19.75 16.172 1 96.44 121 PHE A N 1
ATOM 972 C CA . PHE A 1 121 ? -3.918 19.719 14.719 1 96.44 121 PHE A CA 1
ATOM 973 C C . PHE A 1 121 ? -3.109 20.875 14.164 1 96.44 121 PHE A C 1
ATOM 975 O O . PHE A 1 121 ? -2.359 20.719 13.195 1 96.44 121 PHE A O 1
ATOM 982 N N . ASP A 1 122 ? -3.307 22.016 14.727 1 96.31 122 ASP A N 1
ATOM 983 C CA . ASP A 1 122 ? -2.611 23.188 14.227 1 96.31 122 ASP A CA 1
ATOM 984 C C . ASP A 1 122 ? -1.097 23 14.289 1 96.31 122 ASP A C 1
ATOM 986 O O . ASP A 1 122 ? -0.38 23.391 13.367 1 96.31 122 ASP A O 1
ATOM 990 N N . ILE A 1 123 ? -0.648 22.484 15.414 1 97.25 123 ILE A N 1
ATOM 991 C CA . ILE A 1 123 ? 0.778 22.219 15.57 1 97.25 123 ILE A CA 1
ATOM 992 C C . ILE A 1 123 ? 1.232 21.188 14.547 1 97.25 123 ILE A C 1
ATOM 994 O O . ILE A 1 123 ? 2.248 21.375 13.875 1 97.25 123 ILE A O 1
ATOM 998 N N . PHE A 1 124 ? 0.499 20.141 14.469 1 96.5 124 PHE A N 1
ATOM 999 C CA . PHE A 1 124 ? 0.817 19.078 13.531 1 96.5 124 PHE A CA 1
ATOM 1000 C C . PHE A 1 124 ? 0.86 19.594 12.102 1 96.5 124 PHE A C 1
ATOM 1002 O O . PHE A 1 124 ? 1.786 19.297 11.352 1 96.5 124 PHE A O 1
ATOM 1009 N N . LEU A 1 125 ? -0.166 20.344 11.711 1 94.94 125 LEU A N 1
ATOM 1010 C CA . LEU A 1 125 ? -0.262 20.906 10.367 1 94.94 125 LEU A CA 1
ATOM 1011 C C . LEU A 1 125 ? 0.952 21.766 10.055 1 94.94 125 LEU A C 1
ATOM 1013 O O . LEU A 1 125 ? 1.518 21.672 8.961 1 94.94 125 LEU A O 1
ATOM 1017 N N . ARG A 1 126 ? 1.302 22.578 10.945 1 94.88 126 ARG A N 1
ATOM 1018 C CA . ARG A 1 126 ? 2.453 23.453 10.773 1 94.88 126 ARG A CA 1
ATOM 1019 C C . ARG A 1 126 ? 3.725 22.656 10.523 1 94.88 126 ARG A C 1
ATOM 1021 O O . ARG A 1 126 ? 4.469 22.938 9.586 1 94.88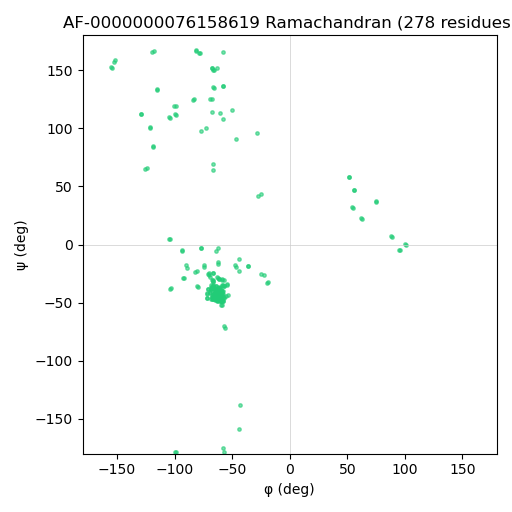 126 ARG A O 1
ATOM 1028 N N . GLU A 1 127 ? 4.008 21.688 11.398 1 95.5 127 GLU A N 1
ATOM 1029 C CA . GLU A 1 127 ? 5.223 20.891 11.281 1 95.5 127 GLU A CA 1
ATOM 1030 C C . GLU A 1 127 ? 5.223 20.078 9.992 1 95.5 127 GLU A C 1
ATOM 1032 O O . GLU A 1 127 ? 6.262 19.906 9.352 1 95.5 127 GLU A O 1
ATOM 1037 N N . ALA A 1 128 ? 4.059 19.531 9.656 1 92.88 128 ALA A N 1
ATOM 1038 C CA . ALA A 1 128 ? 3.936 18.75 8.43 1 92.88 128 ALA A CA 1
ATOM 1039 C C . ALA A 1 128 ? 4.227 19.609 7.199 1 92.88 128 ALA A C 1
ATOM 1041 O O . ALA A 1 128 ? 4.969 19.203 6.305 1 92.88 128 ALA A O 1
ATOM 1042 N N . ARG A 1 129 ? 3.658 20.797 7.188 1 89.75 129 ARG A N 1
ATOM 1043 C CA . ARG A 1 129 ? 3.873 21.703 6.07 1 89.75 129 ARG A CA 1
ATOM 1044 C C . ARG A 1 129 ? 5.352 22.062 5.93 1 89.75 129 ARG A C 1
ATOM 1046 O O . ARG A 1 129 ? 5.898 22.047 4.824 1 89.75 129 ARG A O 1
ATOM 1053 N N . LEU A 1 130 ? 5.93 22.375 7.023 1 90 130 LEU A N 1
ATOM 1054 C CA . LEU A 1 130 ? 7.348 22.719 7.027 1 90 130 LEU A CA 1
ATOM 1055 C C . LEU A 1 130 ? 8.188 21.547 6.531 1 90 130 LEU A C 1
ATOM 1057 O O . LEU A 1 130 ? 9.094 21.734 5.711 1 90 130 LEU A O 1
ATOM 1061 N N . GLY A 1 131 ? 7.938 20.422 7.055 1 88.44 131 GLY A N 1
ATOM 1062 C CA . GLY A 1 131 ? 8.68 19.234 6.66 1 88.44 131 GLY A CA 1
ATOM 1063 C C . GLY A 1 131 ? 8.516 18.906 5.191 1 88.44 131 GLY A C 1
ATOM 1064 O O . GLY A 1 131 ? 9.484 18.531 4.523 1 88.44 131 GLY A O 1
ATOM 1065 N N . LEU A 1 132 ? 7.258 18.984 4.73 1 85.31 132 LEU A N 1
ATOM 1066 C CA . LEU A 1 132 ? 6.977 18.625 3.344 1 85.31 132 LEU A CA 1
ATOM 1067 C C . LEU A 1 132 ? 7.629 19.625 2.387 1 85.31 132 LEU A C 1
ATOM 1069 O O . LEU A 1 132 ? 8.055 19.25 1.29 1 85.31 132 LEU A O 1
ATOM 1073 N N . THR A 1 133 ? 7.688 20.844 2.736 1 83.12 133 THR A N 1
ATOM 1074 C CA . THR A 1 133 ? 8.367 21.859 1.937 1 83.12 133 THR A CA 1
ATOM 1075 C C . THR A 1 133 ? 9.852 21.531 1.793 1 83.12 133 THR A C 1
ATOM 1077 O O . THR A 1 133 ? 10.438 21.734 0.729 1 83.12 133 THR A O 1
ATOM 1080 N N . GLN A 1 134 ? 10.414 21.031 2.785 1 79.69 134 GLN A N 1
ATOM 1081 C CA . GLN A 1 134 ? 11.828 20.688 2.773 1 79.69 134 GLN A CA 1
ATOM 1082 C C . GLN A 1 134 ? 12.086 19.469 1.891 1 79.69 134 GLN A C 1
ATOM 1084 O O . GLN A 1 134 ? 13.109 19.391 1.205 1 79.69 134 GLN A O 1
ATOM 1089 N N . VAL A 1 135 ? 11.242 18.5 1.98 1 74.56 135 VAL A N 1
ATOM 1090 C CA . VAL A 1 135 ? 11.391 17.281 1.195 1 74.56 135 VAL A CA 1
ATOM 1091 C C . VAL A 1 135 ? 11.242 17.609 -0.291 1 74.56 135 VAL A C 1
ATOM 1093 O O . VAL A 1 135 ? 11.961 17.031 -1.125 1 74.56 135 VAL A O 1
ATOM 1096 N N . SER A 1 136 ? 10.273 18.344 -0.69 1 67.81 136 SER A N 1
ATOM 1097 C CA . SER A 1 136 ? 10.031 18.688 -2.088 1 67.81 136 SER A CA 1
ATOM 1098 C C . SER A 1 136 ? 11.195 19.469 -2.676 1 67.81 136 SER A C 1
ATOM 1100 O O . SER A 1 136 ? 11.492 19.344 -3.867 1 67.81 136 SER A O 1
ATOM 1102 N N . SER A 1 137 ? 11.766 20.297 -1.94 1 59.66 137 SER A N 1
ATOM 1103 C CA . SER A 1 137 ? 12.883 21.094 -2.42 1 59.66 137 SER A CA 1
ATOM 1104 C C . SER A 1 137 ? 14.102 20.234 -2.703 1 59.66 137 SER A C 1
ATOM 1106 O O . SER A 1 137 ? 14.906 20.547 -3.582 1 59.66 137 SER A O 1
ATOM 1108 N N . THR A 1 138 ? 14.281 19.219 -2 1 50.97 138 THR A N 1
ATOM 1109 C CA . THR A 1 138 ? 15.43 18.344 -2.219 1 50.97 138 THR A CA 1
ATOM 1110 C C . THR A 1 138 ? 15.297 17.594 -3.537 1 50.97 138 THR A C 1
ATOM 1112 O O . THR A 1 138 ? 16.297 17.25 -4.168 1 50.97 138 THR A O 1
ATOM 1115 N N . PHE A 1 139 ? 14.266 17.328 -4.039 1 48.12 139 PHE A N 1
ATOM 1116 C CA . PHE A 1 139 ? 14.109 16.641 -5.312 1 48.12 139 PHE A CA 1
ATOM 1117 C C . PHE A 1 139 ? 14.289 17.594 -6.48 1 48.12 139 PHE A C 1
ATOM 1119 O O . PHE A 1 139 ? 14.531 17.172 -7.609 1 48.12 139 PHE A O 1
ATOM 1126 N N . GLN A 1 140 ? 14.125 18.953 -6.422 1 41.88 140 GLN A N 1
ATOM 1127 C CA . GLN A 1 140 ? 14.391 19.922 -7.488 1 41.88 140 GLN A CA 1
ATOM 1128 C C . GLN A 1 140 ? 15.891 20.141 -7.672 1 41.88 140 GLN A C 1
ATOM 1130 O O . GLN A 1 140 ? 16.312 20.688 -8.688 1 41.88 140 GLN A O 1
ATOM 1135 N N . SER A 1 141 ? 16.703 19.797 -6.777 1 34.41 141 SER A N 1
ATOM 1136 C CA . SER A 1 141 ? 18.094 20.125 -7.098 1 34.41 141 SER A CA 1
ATOM 1137 C C . SER A 1 141 ? 18.766 18.984 -7.836 1 34.41 141 SER A C 1
ATOM 1139 O O . SER A 1 141 ? 18.516 17.812 -7.547 1 34.41 141 SER A O 1
ATOM 1141 N N . MET B 1 1 ? 19.469 0.273 17.266 1 19.75 1 MET B N 1
ATOM 1142 C CA . MET B 1 1 ? 18.203 0.926 17.562 1 19.75 1 MET B CA 1
ATOM 1143 C C . MET B 1 1 ? 17.141 0.552 16.531 1 19.75 1 MET B C 1
ATOM 1145 O O . MET B 1 1 ? 17.422 0.48 15.336 1 19.75 1 MET B O 1
ATOM 1149 N N . SER B 1 2 ? 15.961 -0.209 16.922 1 24.56 2 SER B N 1
ATOM 1150 C CA . SER B 1 2 ? 15.008 -1.131 16.312 1 24.56 2 SER B CA 1
ATOM 1151 C C . SER B 1 2 ? 14.164 -0.435 15.258 1 24.56 2 SER B C 1
ATOM 1153 O O . SER B 1 2 ? 13.266 0.347 15.578 1 24.56 2 SER B O 1
ATOM 1155 N N . THR B 1 3 ? 14.656 -0.028 14.141 1 27.27 3 THR B N 1
ATOM 1156 C CA . THR B 1 3 ? 14.195 0.503 12.859 1 27.27 3 THR B CA 1
ATOM 1157 C C . THR B 1 3 ? 13.047 -0.336 12.305 1 27.27 3 THR B C 1
ATOM 1159 O O . THR B 1 3 ? 12.578 -0.103 11.188 1 27.27 3 THR B O 1
ATOM 1162 N N . GLU B 1 4 ? 12.781 -1.556 12.727 1 31.75 4 GLU B N 1
ATOM 1163 C CA . GLU B 1 4 ? 11.727 -2.541 12.5 1 31.75 4 GLU B CA 1
ATOM 1164 C C . GLU B 1 4 ? 10.359 -1.968 12.844 1 31.75 4 GLU B C 1
ATOM 1166 O O . GLU B 1 4 ? 9.336 -2.6 12.578 1 31.75 4 GLU B O 1
ATOM 1171 N N . GLY B 1 5 ? 10.211 -1.048 13.789 1 31.66 5 GLY B N 1
ATOM 1172 C CA . GLY B 1 5 ? 9.07 -0.538 14.531 1 31.66 5 GLY B CA 1
ATOM 1173 C C . GLY B 1 5 ? 8.102 0.252 13.672 1 31.66 5 GLY B C 1
ATOM 1174 O O . GLY B 1 5 ? 7.078 0.733 14.164 1 31.66 5 GLY B O 1
ATOM 1175 N N . SER B 1 6 ? 8.633 0.979 12.695 1 35.72 6 SER B N 1
ATOM 1176 C CA . SER B 1 6 ? 7.836 2.043 12.102 1 35.72 6 SER B CA 1
ATOM 1177 C C . SER B 1 6 ? 6.684 1.473 11.273 1 35.72 6 SER B C 1
ATOM 1179 O O . SER B 1 6 ? 5.863 2.223 10.742 1 35.72 6 SER B O 1
ATOM 1181 N N . GLU B 1 7 ? 6.852 0.285 10.812 1 37.22 7 GLU B N 1
ATOM 1182 C CA . GLU B 1 7 ? 5.832 -0.271 9.922 1 37.22 7 GLU B CA 1
ATOM 1183 C C . GLU B 1 7 ? 4.457 -0.254 10.586 1 37.22 7 GLU B C 1
ATOM 1185 O O . GLU B 1 7 ? 3.457 0.062 9.945 1 37.22 7 GLU B O 1
ATOM 1190 N N . ASN B 1 8 ? 4.297 -1.129 11.562 1 42.19 8 ASN B N 1
ATOM 1191 C CA . ASN B 1 8 ? 3.047 -1.5 12.219 1 42.19 8 ASN B CA 1
ATOM 1192 C C . ASN B 1 8 ? 2.41 -0.309 12.93 1 42.19 8 ASN B C 1
ATOM 1194 O O . ASN B 1 8 ? 1.493 -0.479 13.734 1 42.19 8 ASN B O 1
ATOM 1198 N N . SER B 1 9 ? 3.137 0.605 13.078 1 42.19 9 SER B N 1
ATOM 1199 C CA . SER B 1 9 ? 2.816 1.529 14.164 1 42.19 9 SER B CA 1
ATOM 1200 C C . SER B 1 9 ? 1.392 2.057 14.039 1 42.19 9 SER B C 1
ATOM 1202 O O . SER B 1 9 ? 0.869 2.678 14.969 1 42.19 9 SER B O 1
ATOM 1204 N N . TRP B 1 10 ? 1.014 2.221 12.75 1 48.97 10 TRP B N 1
ATOM 1205 C CA . TRP B 1 10 ? -0.329 2.785 12.836 1 48.97 10 TRP B CA 1
ATOM 1206 C C . TRP B 1 10 ? -1.282 1.818 13.531 1 48.97 10 TRP B C 1
ATOM 1208 O O . TRP B 1 10 ? -2.5 2.012 13.508 1 48.97 10 TRP B O 1
ATOM 1218 N N . GLN B 1 11 ? -0.728 0.652 13.859 1 46.34 11 GLN B N 1
ATOM 1219 C CA . GLN B 1 11 ? -1.522 -0.391 14.5 1 46.34 11 GLN B CA 1
ATOM 1220 C C . GLN B 1 11 ? -2.227 0.14 15.742 1 46.34 11 GLN B C 1
ATOM 1222 O O . GLN B 1 11 ? -3.029 -0.566 16.359 1 46.34 11 GLN B O 1
ATOM 1227 N N . GLY B 1 12 ? -1.497 0.888 16.516 1 48.75 12 GLY B N 1
ATOM 1228 C CA . GLY B 1 12 ? -2.357 1.179 17.656 1 48.75 12 GLY B CA 1
ATOM 1229 C C . GLY B 1 12 ? -3.771 1.554 17.25 1 48.75 12 GLY B C 1
ATOM 1230 O O . GLY B 1 12 ? -4.547 2.037 18.078 1 48.75 12 GLY B O 1
ATOM 1231 N N . ARG B 1 13 ? -3.852 1.793 15.898 1 53.75 13 ARG B N 1
ATOM 1232 C CA . ARG B 1 13 ? -5.145 2.383 15.57 1 53.75 13 ARG B CA 1
ATOM 1233 C C . ARG B 1 13 ? -6.289 1.47 16 1 53.75 13 ARG B C 1
ATOM 1235 O O . ARG B 1 13 ? -6.07 0.295 16.312 1 53.75 13 ARG B O 1
ATOM 1242 N N . ASP B 1 14 ? -7.52 2.025 16.031 1 67.62 14 ASP B N 1
ATOM 1243 C CA . ASP B 1 14 ? -8.836 1.564 16.469 1 67.62 14 ASP B CA 1
ATOM 1244 C C . ASP B 1 14 ? -9.164 0.202 15.859 1 67.62 14 ASP B C 1
ATOM 1246 O O . ASP B 1 14 ? -8.836 -0.062 14.695 1 67.62 14 ASP B O 1
ATOM 1250 N N . ALA B 1 15 ? -9.297 -0.825 16.734 1 76.62 15 ALA B N 1
ATOM 1251 C CA . ALA B 1 15 ? -9.867 -2.109 16.328 1 76.62 15 ALA B CA 1
ATOM 1252 C C . ALA B 1 15 ? -10.789 -1.947 15.125 1 76.62 15 ALA B C 1
ATOM 1254 O O . ALA B 1 15 ? -10.797 -2.789 14.219 1 76.62 15 ALA B O 1
ATOM 1255 N N . ASP B 1 16 ? -11.289 -0.81 15 1 85.88 16 ASP B N 1
ATOM 1256 C CA . ASP B 1 16 ? -12.219 -0.544 13.914 1 85.88 16 ASP B CA 1
ATOM 1257 C C . ASP B 1 16 ? -11.477 -0.285 12.602 1 85.88 16 ASP B C 1
ATOM 1259 O O . ASP B 1 16 ? -11.922 -0.718 11.539 1 85.88 16 ASP B O 1
ATOM 1263 N N . ALA B 1 17 ? -10.359 0.341 12.656 1 87.44 17 ALA B N 1
ATOM 1264 C CA . ALA B 1 17 ? -9.555 0.619 11.469 1 87.44 17 ALA B CA 1
ATOM 1265 C C . ALA B 1 17 ? -8.984 -0.667 10.883 1 87.44 17 ALA B C 1
ATOM 1267 O O . ALA B 1 17 ? -9.062 -0.896 9.672 1 87.44 17 ALA B O 1
ATOM 1268 N N . LYS B 1 18 ? -8.461 -1.44 11.719 1 88.25 18 LYS B N 1
ATOM 1269 C CA . LYS B 1 18 ? -7.91 -2.723 11.297 1 88.25 18 LYS B CA 1
ATOM 1270 C C . LYS B 1 18 ? -8.984 -3.605 10.664 1 88.25 18 LYS B C 1
ATOM 1272 O O . LYS B 1 18 ? -8.742 -4.254 9.648 1 88.25 18 LYS B O 1
ATOM 1277 N N . GLU B 1 19 ? -10.117 -3.594 11.312 1 90.12 19 GLU B N 1
ATOM 1278 C CA . GLU B 1 19 ? -11.242 -4.371 10.789 1 90.12 19 GLU B CA 1
ATOM 1279 C C . GLU B 1 19 ? -11.648 -3.891 9.398 1 90.12 19 GLU B C 1
ATOM 1281 O O . GLU B 1 19 ? -11.891 -4.699 8.5 1 90.12 19 GLU B O 1
ATOM 1286 N N . TYR B 1 20 ? -11.719 -2.65 9.25 1 91.38 20 TYR B N 1
ATOM 1287 C CA . TYR B 1 20 ? -12.062 -2.074 7.957 1 91.38 20 TYR B CA 1
ATOM 1288 C C . TYR B 1 20 ? -11.062 -2.496 6.887 1 91.38 20 TYR B C 1
ATOM 1290 O O . TYR B 1 20 ? -11.453 -2.947 5.805 1 91.38 20 TYR B O 1
ATOM 1298 N N . LEU B 1 21 ? -9.766 -2.373 7.145 1 91.69 21 LEU B N 1
ATOM 1299 C CA . LEU B 1 21 ? -8.719 -2.725 6.188 1 91.69 21 LEU B CA 1
ATOM 1300 C C . LEU B 1 21 ? -8.766 -4.211 5.852 1 91.69 21 LEU B C 1
ATOM 1302 O O . LEU B 1 21 ? -8.609 -4.594 4.691 1 91.69 21 LEU B O 1
ATOM 1306 N N . ASN B 1 22 ? -9 -4.969 6.852 1 87.81 22 ASN B N 1
ATOM 1307 C CA . ASN B 1 22 ? -9.07 -6.414 6.652 1 87.81 22 ASN B CA 1
ATOM 1308 C C . ASN B 1 22 ? -10.289 -6.805 5.824 1 87.81 22 ASN B C 1
ATOM 1310 O O . ASN B 1 22 ? -10.188 -7.605 4.895 1 87.81 22 ASN B O 1
ATOM 1314 N N . ASP B 1 23 ? -11.438 -6.211 6.172 1 89.38 23 ASP B N 1
ATOM 1315 C CA . ASP B 1 23 ? -12.688 -6.516 5.484 1 89.38 23 ASP B CA 1
ATOM 1316 C C . ASP B 1 23 ? -12.594 -6.211 3.992 1 89.38 23 ASP B C 1
ATOM 1318 O O . ASP B 1 23 ? -13.195 -6.902 3.17 1 89.38 23 ASP B O 1
ATOM 1322 N N . HIS B 1 24 ? -11.812 -5.273 3.682 1 91 24 HIS B N 1
ATOM 1323 C CA . HIS B 1 24 ? -11.719 -4.852 2.289 1 91 24 HIS B CA 1
ATOM 1324 C C . HIS B 1 24 ? -10.438 -5.355 1.643 1 91 24 HIS B C 1
ATOM 1326 O O . HIS B 1 24 ? -10.109 -4.98 0.513 1 91 24 HIS B O 1
ATOM 1332 N N . LYS B 1 25 ? -9.617 -6.152 2.293 1 88 25 LYS B N 1
ATOM 1333 C CA . LYS B 1 25 ? -8.406 -6.797 1.794 1 88 25 LYS B CA 1
ATOM 1334 C C . LYS B 1 25 ? -7.43 -5.77 1.224 1 88 25 LYS B C 1
ATOM 1336 O O . LYS B 1 25 ? -6.891 -5.957 0.13 1 88 25 LYS B O 1
ATOM 1341 N N . ILE B 1 26 ? -7.258 -4.723 2.016 1 91.94 26 ILE B N 1
ATOM 1342 C CA . ILE B 1 26 ? -6.453 -3.607 1.528 1 91.94 26 ILE B CA 1
ATOM 1343 C C . ILE B 1 26 ? -4.984 -4.016 1.467 1 91.94 26 ILE B C 1
ATOM 1345 O O . ILE B 1 26 ? -4.27 -3.645 0.535 1 91.94 26 ILE B O 1
ATOM 1349 N N . VAL B 1 27 ? -4.551 -4.777 2.438 1 88.88 27 VAL B N 1
ATOM 1350 C CA . VAL B 1 27 ? -3.158 -5.207 2.455 1 88.88 27 VAL B CA 1
ATOM 1351 C C . VAL B 1 27 ? -2.871 -6.078 1.234 1 88.88 27 VAL B C 1
ATOM 1353 O O . VAL B 1 27 ? -1.87 -5.879 0.542 1 88.88 27 VAL B O 1
ATOM 1356 N N . GLU B 1 28 ? -3.727 -7.047 0.963 1 85.75 28 GLU B N 1
ATOM 1357 C CA . GLU B 1 28 ? -3.59 -7.902 -0.211 1 85.75 28 GLU B CA 1
ATOM 1358 C C . GLU B 1 28 ? -3.625 -7.086 -1.499 1 85.75 28 GLU B C 1
ATOM 1360 O O . GLU B 1 28 ? -2.883 -7.367 -2.441 1 85.75 28 GLU B O 1
ATOM 1365 N N . LEU B 1 29 ? -4.516 -6.102 -1.468 1 90.94 29 LEU B N 1
ATOM 1366 C CA . LEU B 1 29 ? -4.617 -5.219 -2.625 1 90.94 29 LEU B CA 1
ATOM 1367 C C . LEU B 1 29 ? -3.311 -4.465 -2.85 1 90.94 29 LEU B C 1
ATOM 1369 O O . LEU B 1 29 ? -2.822 -4.383 -3.979 1 90.94 29 LEU B O 1
ATOM 1373 N N . PHE B 1 30 ? -2.693 -3.959 -1.817 1 92.06 30 PHE B N 1
ATOM 1374 C CA . PHE B 1 30 ? -1.444 -3.213 -1.93 1 92.06 30 PHE B CA 1
ATOM 1375 C C . PHE B 1 30 ? -0.304 -4.129 -2.361 1 92.06 30 PHE B C 1
ATOM 1377 O O . PHE B 1 30 ? 0.572 -3.717 -3.125 1 92.06 30 PHE B O 1
ATOM 1384 N N . ASN B 1 31 ? -0.335 -5.281 -1.883 1 88.31 31 ASN B N 1
ATOM 1385 C CA . ASN B 1 31 ? 0.662 -6.25 -2.324 1 88.31 31 ASN B CA 1
ATOM 1386 C C . ASN B 1 31 ? 0.531 -6.551 -3.816 1 88.31 31 ASN B C 1
ATOM 1388 O O . ASN B 1 31 ? 1.535 -6.66 -4.52 1 88.31 31 ASN B O 1
ATOM 1392 N N . ASN B 1 32 ? -0.668 -6.672 -4.23 1 88.56 32 ASN B N 1
ATOM 1393 C CA . ASN B 1 32 ? -0.923 -6.852 -5.656 1 88.56 32 ASN B CA 1
ATOM 1394 C C . ASN B 1 32 ? -0.386 -5.68 -6.473 1 88.56 32 ASN B C 1
ATOM 1396 O O . ASN B 1 32 ? 0.354 -5.879 -7.438 1 88.56 32 ASN B O 1
ATOM 1400 N N . LEU B 1 33 ? -0.704 -4.5 -6.039 1 93.75 33 LEU B N 1
ATOM 1401 C CA . LEU B 1 33 ? -0.231 -3.303 -6.727 1 93.75 33 LEU B CA 1
ATOM 1402 C C . LEU B 1 33 ? 1.292 -3.246 -6.738 1 93.75 33 LEU B C 1
ATOM 1404 O O . LEU B 1 33 ? 1.901 -2.973 -7.773 1 93.75 33 LEU B O 1
ATOM 1408 N N . THR B 1 34 ? 1.902 -3.566 -5.664 1 92.88 34 THR B N 1
ATOM 1409 C CA . THR B 1 34 ? 3.355 -3.537 -5.535 1 92.88 34 THR B CA 1
ATOM 1410 C C . THR B 1 34 ? 4 -4.539 -6.492 1 92.88 34 THR B C 1
ATOM 1412 O O . THR B 1 34 ? 4.961 -4.203 -7.188 1 92.88 34 THR B O 1
ATOM 1415 N N . SER B 1 35 ? 3.48 -5.73 -6.527 1 90.19 35 SER B N 1
ATOM 1416 C CA . SER B 1 35 ? 4.023 -6.75 -7.418 1 90.19 35 SER B CA 1
ATOM 1417 C C . SER B 1 35 ? 3.943 -6.312 -8.875 1 90.19 35 SER B C 1
ATOM 1419 O O . SER B 1 35 ? 4.891 -6.504 -9.641 1 90.19 35 SER B O 1
ATOM 1421 N N . GLN B 1 36 ? 2.842 -5.715 -9.227 1 91.62 36 GLN B N 1
ATOM 1422 C CA . GLN B 1 36 ? 2.648 -5.23 -10.586 1 91.62 36 GLN B CA 1
ATOM 1423 C C . GLN B 1 36 ? 3.631 -4.113 -10.922 1 91.62 36 GLN B C 1
ATOM 1425 O O . GLN B 1 36 ? 4.215 -4.094 -12.008 1 91.62 36 GLN B O 1
ATOM 1430 N N . LEU B 1 37 ? 3.875 -3.23 -10.031 1 94.44 37 LEU B N 1
ATOM 1431 C CA . LEU B 1 37 ? 4.785 -2.107 -10.234 1 94.44 37 LEU B CA 1
ATOM 1432 C C . LEU B 1 37 ? 6.223 -2.594 -10.391 1 94.44 37 LEU B C 1
ATOM 1434 O O . LEU B 1 37 ? 6.945 -2.141 -11.281 1 94.44 37 LEU B O 1
ATOM 1438 N N . ILE B 1 38 ? 6.602 -3.465 -9.516 1 91.44 38 ILE B N 1
ATOM 1439 C CA . ILE B 1 38 ? 7.98 -3.941 -9.523 1 91.44 38 ILE B CA 1
ATOM 1440 C C . ILE B 1 38 ? 8.234 -4.785 -10.773 1 91.44 38 ILE B C 1
ATOM 1442 O O . ILE B 1 38 ? 9.312 -4.723 -11.359 1 91.44 38 ILE B O 1
ATOM 1446 N N . PHE B 1 39 ? 7.277 -5.566 -11.148 1 89.69 39 PHE B N 1
ATOM 1447 C CA . PHE B 1 39 ? 7.434 -6.453 -12.297 1 89.69 39 PHE B CA 1
ATOM 1448 C C . PHE B 1 39 ? 7.441 -5.656 -13.602 1 89.69 39 PHE B C 1
ATOM 1450 O O . PHE B 1 39 ? 8.297 -5.867 -14.461 1 89.69 39 PHE B O 1
ATOM 1457 N N . HIS B 1 40 ? 6.484 -4.695 -13.75 1 91 40 HIS B N 1
ATOM 1458 C CA . HIS B 1 40 ? 6.316 -3.986 -15.008 1 91 40 HIS B CA 1
ATOM 1459 C C . HIS B 1 40 ? 7.141 -2.703 -15.039 1 91 40 HIS B C 1
ATOM 1461 O O . HIS B 1 40 ? 7.496 -2.209 -16.109 1 91 40 HIS B O 1
ATOM 1467 N N . ARG B 1 41 ? 7.375 -2.123 -13.984 1 92.31 41 ARG B N 1
ATOM 1468 C CA . ARG B 1 41 ? 8.141 -0.889 -13.82 1 92.31 41 ARG B CA 1
ATOM 1469 C C . ARG B 1 41 ? 7.629 0.198 -14.758 1 92.31 41 ARG B C 1
ATOM 1471 O O . ARG B 1 41 ? 8.406 0.799 -15.5 1 92.31 41 ARG B O 1
ATOM 1478 N N . PRO B 1 42 ? 6.355 0.516 -14.625 1 95.69 42 PRO B N 1
ATOM 1479 C CA . PRO B 1 42 ? 5.828 1.562 -15.5 1 95.69 42 PRO B CA 1
ATOM 1480 C C . PRO B 1 42 ? 6.449 2.93 -15.234 1 95.69 42 PRO B C 1
ATOM 1482 O O . PRO B 1 42 ? 6.777 3.246 -14.086 1 95.69 42 PRO B O 1
ATOM 1485 N N . ASP B 1 43 ? 6.555 3.811 -16.312 1 94.56 43 ASP B N 1
ATOM 1486 C CA . ASP B 1 43 ? 7.062 5.172 -16.172 1 94.56 43 ASP B CA 1
ATOM 1487 C C . ASP B 1 43 ? 6.121 6.035 -15.344 1 94.56 43 ASP B C 1
ATOM 1489 O O . ASP B 1 43 ? 6.562 6.961 -14.656 1 94.56 43 ASP B O 1
ATOM 1493 N N . GLU B 1 44 ? 4.805 5.738 -15.422 1 95.12 44 GLU B N 1
ATOM 1494 C CA . GLU B 1 44 ? 3.771 6.449 -14.672 1 95.12 44 GLU B CA 1
ATOM 1495 C C . GLU B 1 44 ? 3.035 5.508 -13.727 1 95.12 44 GLU B C 1
ATOM 1497 O O . GLU B 1 44 ? 1.927 5.059 -14.023 1 95.12 44 GLU B O 1
ATOM 1502 N N . PRO B 1 45 ? 3.566 5.281 -12.555 1 95.5 45 PRO B N 1
ATOM 1503 C CA . PRO B 1 45 ? 3.012 4.273 -11.648 1 95.5 45 PRO B CA 1
ATOM 1504 C C . PRO B 1 45 ? 1.595 4.605 -11.188 1 95.5 45 PRO B C 1
ATOM 1506 O O . PRO B 1 45 ? 0.776 3.705 -11 1 95.5 45 PRO B O 1
ATOM 1509 N N . LYS B 1 46 ? 1.29 5.844 -10.984 1 94.44 46 LYS B N 1
ATOM 1510 C CA . LYS B 1 46 ? -0.06 6.203 -10.562 1 94.44 46 LYS B CA 1
ATOM 1511 C C . LYS B 1 46 ? -1.09 5.809 -11.617 1 94.44 46 LYS B C 1
ATOM 1513 O O . LYS B 1 46 ? -2.137 5.246 -11.289 1 94.44 46 LYS B O 1
ATOM 1518 N N . LYS B 1 47 ? -0.748 6.109 -12.828 1 96.12 47 LYS B N 1
ATOM 1519 C CA . LYS B 1 47 ? -1.621 5.715 -13.93 1 96.12 47 LYS B CA 1
ATOM 1520 C C . LYS B 1 47 ? -1.794 4.203 -13.984 1 96.12 47 LYS B C 1
ATOM 1522 O O . LYS B 1 47 ? -2.904 3.705 -14.188 1 96.12 47 LYS B O 1
ATOM 1527 N N . HIS B 1 48 ? -0.727 3.531 -13.875 1 96.62 48 HIS B N 1
ATOM 1528 C CA . HIS B 1 48 ? -0.762 2.072 -13.898 1 96.62 48 HIS B CA 1
ATOM 1529 C C . HIS B 1 48 ? -1.631 1.525 -12.766 1 96.62 48 HIS B C 1
ATOM 1531 O O . HIS B 1 48 ? -2.424 0.606 -12.984 1 96.62 48 HIS B O 1
ATOM 1537 N N . MET B 1 49 ? -1.543 2.107 -11.555 1 96.75 49 MET B N 1
ATOM 1538 C CA . MET B 1 49 ? -2.344 1.674 -10.414 1 96.75 49 MET B CA 1
ATOM 1539 C C . MET B 1 49 ? -3.828 1.921 -10.672 1 96.75 49 MET B C 1
ATOM 1541 O O . MET B 1 49 ? -4.668 1.086 -10.328 1 96.75 49 MET B O 1
ATOM 1545 N N . ILE B 1 50 ? -4.094 3.025 -11.234 1 97.31 50 ILE B N 1
ATOM 1546 C CA . ILE B 1 50 ? -5.477 3.342 -11.578 1 97.31 50 ILE B CA 1
ATOM 1547 C C . ILE B 1 50 ? -6.035 2.273 -12.516 1 97.31 50 ILE B C 1
ATOM 1549 O O . ILE B 1 50 ? -7.141 1.766 -12.297 1 97.31 50 ILE B O 1
ATOM 1553 N N . GLU B 1 51 ? -5.277 1.941 -13.508 1 95.38 51 GLU B N 1
ATOM 1554 C CA . GLU B 1 51 ? -5.703 0.926 -14.469 1 95.38 51 GLU B CA 1
ATOM 1555 C C . GLU B 1 51 ? -5.961 -0.41 -13.781 1 95.38 51 GLU B C 1
ATOM 1557 O O . GLU B 1 51 ? -6.957 -1.08 -14.07 1 95.38 51 GLU B O 1
ATOM 1562 N N . ILE B 1 52 ? -5.105 -0.756 -12.938 1 92.56 52 ILE B N 1
ATOM 1563 C CA . ILE B 1 52 ? -5.254 -2.012 -12.211 1 92.56 52 ILE B CA 1
ATOM 1564 C C . ILE B 1 52 ? -6.523 -1.974 -11.367 1 92.56 52 ILE B C 1
ATOM 1566 O O . ILE B 1 52 ? -7.32 -2.916 -11.383 1 92.56 52 ILE B O 1
ATOM 1570 N N . LEU B 1 53 ? -6.762 -0.909 -10.609 1 94 53 LEU B N 1
ATOM 1571 C CA . LEU B 1 53 ? -7.922 -0.767 -9.734 1 94 53 LEU B CA 1
ATOM 1572 C C . LEU B 1 53 ? -9.219 -0.792 -10.539 1 94 53 LEU B C 1
ATOM 1574 O O . LEU B 1 53 ? -10.203 -1.398 -10.125 1 94 53 LEU B O 1
ATOM 1578 N N . GLU B 1 54 ? -9.141 -0.146 -11.656 1 92.81 54 GLU B N 1
ATOM 1579 C CA . GLU B 1 54 ? -10.312 -0.148 -12.539 1 92.81 54 GLU B CA 1
ATOM 1580 C C . GLU B 1 54 ? -10.625 -1.556 -13.039 1 92.81 54 GLU B C 1
ATOM 1582 O O . GLU B 1 54 ? -11.789 -1.951 -13.102 1 92.81 54 GLU B O 1
ATOM 1587 N N . LYS B 1 55 ? -9.625 -2.221 -13.445 1 88.81 55 LYS B N 1
ATOM 1588 C CA . LYS B 1 55 ? -9.797 -3.598 -13.898 1 88.81 55 LYS B CA 1
ATOM 1589 C C . LYS B 1 55 ? -10.398 -4.465 -12.797 1 88.81 55 LYS B C 1
ATOM 1591 O O . LYS B 1 55 ? -11.297 -5.277 -13.055 1 88.81 55 LYS B O 1
ATOM 1596 N N . LEU B 1 56 ? -10 -4.301 -11.578 1 86.31 56 LEU B N 1
ATOM 1597 C CA . LEU B 1 56 ? -10.508 -5.07 -10.445 1 86.31 56 LEU B CA 1
ATOM 1598 C C . LEU B 1 56 ? -11.977 -4.75 -10.188 1 86.31 56 LEU B C 1
ATOM 1600 O O . LEU B 1 56 ? -12.742 -5.633 -9.797 1 86.31 56 LEU B O 1
ATOM 1604 N N . GLN B 1 57 ? -12.312 -3.521 -10.367 1 86.12 57 GLN B N 1
ATOM 1605 C CA . GLN B 1 57 ? -13.695 -3.119 -10.172 1 86.12 57 GLN B CA 1
ATOM 1606 C C . GLN B 1 57 ? -14.609 -3.764 -11.219 1 86.12 57 GLN B C 1
ATOM 1608 O O . GLN B 1 57 ? -15.727 -4.176 -10.906 1 86.12 57 GLN B O 1
ATOM 1613 N N . LYS B 1 58 ? -14.156 -3.785 -12.453 1 83 58 LYS B N 1
ATOM 1614 C CA . LYS B 1 58 ? -14.938 -4.348 -13.555 1 83 58 LYS B CA 1
ATOM 1615 C C . LYS B 1 58 ? -15.102 -5.855 -13.398 1 83 58 LYS B C 1
ATOM 1617 O O . LYS B 1 58 ? -16.156 -6.41 -13.727 1 83 58 LYS B O 1
ATOM 1622 N N . SER B 1 59 ? -14.109 -6.484 -13.047 1 73.31 59 SER B N 1
ATOM 1623 C CA . SER B 1 59 ? -14.141 -7.93 -12.867 1 73.31 59 SER B CA 1
ATOM 1624 C C . SER B 1 59 ? -15.148 -8.336 -11.797 1 73.31 59 SER B C 1
ATOM 1626 O O . SER B 1 59 ? -15.797 -9.375 -11.906 1 73.31 59 SER B O 1
ATOM 1628 N N . ARG B 1 60 ? -15.266 -7.621 -10.781 1 62.59 60 ARG B N 1
ATOM 1629 C CA . ARG B 1 60 ? -16.25 -7.906 -9.742 1 62.59 60 ARG B CA 1
ATOM 1630 C C . ARG B 1 60 ? -17.672 -7.82 -10.297 1 62.59 60 ARG B C 1
ATOM 1632 O O . ARG B 1 60 ? -18.547 -8.594 -9.906 1 62.59 60 ARG B O 1
ATOM 1639 N N . ALA B 1 61 ? -17.844 -6.891 -11.109 1 56.47 61 ALA B N 1
ATOM 1640 C CA . ALA B 1 61 ? -19.172 -6.672 -11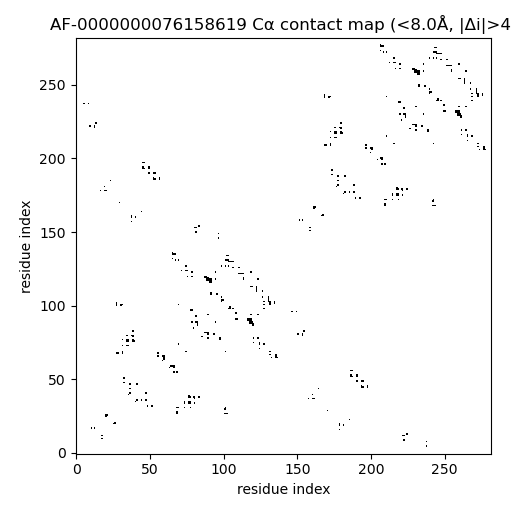.664 1 56.47 61 ALA B CA 1
ATOM 1641 C C . ALA B 1 61 ? -19.578 -7.832 -12.562 1 56.47 61 ALA B C 1
ATOM 1643 O O . ALA B 1 61 ? -20.781 -8.125 -12.703 1 56.47 61 ALA B O 1
ATOM 1644 N N . THR B 1 62 ? -18.781 -8.203 -13.328 1 49.88 62 THR B N 1
ATOM 1645 C CA . THR B 1 62 ? -19.109 -9.352 -14.164 1 49.88 62 THR B CA 1
ATOM 1646 C C . THR B 1 62 ? -19.094 -10.641 -13.352 1 49.88 62 THR B C 1
ATOM 1648 O O . THR B 1 62 ? -18.312 -10.773 -12.398 1 49.88 62 THR B O 1
ATOM 1651 N N . LYS B 1 63 ? -20.453 -11.07 -12.961 1 46.47 63 LYS B N 1
ATOM 1652 C CA . LYS B 1 63 ? -20.797 -12.227 -12.141 1 46.47 63 LYS B CA 1
ATOM 1653 C C . LYS B 1 63 ? -19.656 -13.25 -12.117 1 46.47 63 LYS B C 1
ATOM 1655 O O . LYS B 1 63 ? -19.797 -14.328 -11.547 1 46.47 63 LYS B O 1
ATOM 1660 N N . LEU B 1 64 ? -19.047 -13.258 -13.18 1 44.25 64 LEU B N 1
ATOM 1661 C CA . LEU B 1 64 ? -18.219 -14.453 -13.016 1 44.25 64 LEU B CA 1
ATOM 1662 C C . LEU B 1 64 ? -17.609 -14.5 -11.625 1 44.25 64 LEU B C 1
ATOM 1664 O O . LEU B 1 64 ? -17.594 -13.5 -10.914 1 44.25 64 LEU B O 1
ATOM 1668 N N . ASP B 1 65 ? -16.359 -15.383 -11.5 1 42.59 65 ASP B N 1
ATOM 1669 C CA . ASP B 1 65 ? -15.727 -15.945 -10.312 1 42.59 65 ASP B CA 1
ATOM 1670 C C . ASP B 1 65 ? -15.344 -14.852 -9.32 1 42.59 65 ASP B C 1
ATOM 1672 O O . ASP B 1 65 ? -15.281 -13.672 -9.68 1 42.59 65 ASP B O 1
ATOM 1676 N N . PHE B 1 66 ? -14.727 -15.281 -8.203 1 43.88 66 PHE B N 1
ATOM 1677 C CA . PHE B 1 66 ? -14.305 -14.797 -6.898 1 43.88 66 PHE B CA 1
ATOM 1678 C C . PHE B 1 66 ? -13.586 -13.461 -7.023 1 43.88 66 PHE B C 1
ATOM 1680 O O . PHE B 1 66 ? -12.664 -13.312 -7.832 1 43.88 66 PHE B O 1
ATOM 1687 N N . PRO B 1 67 ? -14.32 -12.375 -6.926 1 51 67 PRO B N 1
ATOM 1688 C CA . PRO B 1 67 ? -13.625 -11.078 -6.902 1 51 67 PRO B CA 1
ATOM 1689 C C . PRO B 1 67 ? -12.195 -11.188 -6.395 1 51 67 PRO B C 1
ATOM 1691 O O . PRO B 1 67 ? -11.68 -10.25 -5.773 1 51 67 PRO B O 1
ATOM 1694 N N . CYS B 1 68 ? -11.508 -12.234 -6.879 1 60.94 68 CYS B N 1
ATOM 1695 C CA . CYS B 1 68 ? -10.18 -12.453 -6.332 1 60.94 68 CYS B CA 1
ATOM 1696 C C . CYS B 1 68 ? -9.227 -11.336 -6.73 1 60.94 68 CYS B C 1
ATOM 1698 O O . CYS B 1 68 ? -9.195 -10.93 -7.895 1 60.94 68 CYS B O 1
ATOM 1700 N N . LEU B 1 69 ? -8.758 -10.539 -5.758 1 70 69 LEU B N 1
ATOM 1701 C CA . LEU B 1 69 ? -7.727 -9.523 -5.895 1 70 69 LEU B CA 1
ATOM 1702 C C . LEU B 1 69 ? -6.641 -9.969 -6.867 1 70 69 LEU B C 1
ATOM 1704 O O . LEU B 1 69 ? -6.004 -9.141 -7.523 1 70 69 LEU B O 1
ATOM 1708 N N . PHE B 1 70 ? -6.66 -11.352 -7.059 1 76.31 70 PHE B N 1
ATOM 1709 C CA . PHE B 1 70 ? -5.52 -11.852 -7.82 1 76.31 70 PHE B CA 1
ATOM 1710 C C . PHE B 1 70 ? -5.984 -12.742 -8.969 1 76.31 70 PHE B C 1
ATOM 1712 O O . PHE B 1 70 ? -6.707 -13.719 -8.75 1 76.31 70 PHE B O 1
ATOM 1719 N N . ASP B 1 71 ? -5.77 -12.25 -10.125 1 79.38 71 ASP B N 1
ATOM 1720 C CA . ASP B 1 71 ? -5.953 -13.117 -11.289 1 79.38 71 ASP B CA 1
ATOM 1721 C C . ASP B 1 71 ? -4.617 -13.664 -11.781 1 79.38 71 ASP B C 1
ATOM 1723 O O . ASP B 1 71 ? -3.582 -13.453 -11.148 1 79.38 71 ASP B O 1
ATOM 1727 N N . ASP B 1 72 ? -4.664 -14.445 -12.852 1 84 72 ASP B N 1
ATOM 1728 C CA . ASP B 1 72 ? -3.453 -15.094 -13.344 1 84 72 ASP B CA 1
ATOM 1729 C C . ASP B 1 72 ? -2.373 -14.062 -13.672 1 84 72 ASP B C 1
ATOM 1731 O O . ASP B 1 72 ? -1.182 -14.328 -13.5 1 84 72 ASP B O 1
ATOM 1735 N N . THR B 1 73 ? -2.814 -12.938 -14.156 1 82.44 73 THR B N 1
ATOM 1736 C CA . THR B 1 73 ? -1.862 -11.875 -14.469 1 82.44 73 THR B CA 1
ATOM 1737 C C . THR B 1 73 ? -1.152 -11.398 -13.203 1 82.44 73 THR B C 1
ATOM 1739 O O . THR B 1 73 ? 0.052 -11.141 -13.227 1 82.44 73 THR B O 1
ATOM 1742 N N . ASN B 1 74 ? -1.895 -11.336 -12.18 1 84.94 74 ASN B N 1
ATOM 1743 C CA . ASN B 1 74 ? -1.319 -10.922 -10.906 1 84.94 74 ASN B CA 1
ATOM 1744 C C . ASN B 1 74 ? -0.368 -11.977 -10.352 1 84.94 74 ASN B C 1
ATOM 1746 O O . ASN B 1 74 ? 0.689 -11.641 -9.812 1 84.94 74 ASN B O 1
ATOM 1750 N N . ILE B 1 75 ? -0.809 -13.227 -10.5 1 90.12 75 ILE B N 1
ATOM 1751 C CA . ILE B 1 75 ? 0.04 -14.32 -10.062 1 90.12 75 ILE B CA 1
ATOM 1752 C C . ILE B 1 75 ? 1.362 -14.297 -10.82 1 90.12 75 ILE B C 1
ATOM 1754 O O . ILE B 1 75 ? 2.432 -14.453 -10.234 1 90.12 75 ILE B O 1
ATOM 1758 N N . GLN B 1 76 ? 1.253 -14.078 -12.07 1 91.31 76 GLN B N 1
ATOM 1759 C CA . GLN B 1 76 ? 2.443 -13.969 -12.914 1 91.31 76 GLN B CA 1
ATOM 1760 C C . GLN B 1 76 ? 3.34 -12.828 -12.453 1 91.31 76 GLN B C 1
ATOM 1762 O O . GLN B 1 76 ? 4.566 -12.953 -12.43 1 91.31 76 GLN B O 1
ATOM 1767 N N . SER B 1 77 ? 2.754 -11.703 -12.156 1 89.94 77 SER B N 1
ATOM 1768 C CA . SER B 1 77 ? 3.527 -10.547 -11.711 1 89.94 77 SER B CA 1
ATOM 1769 C C . SER B 1 77 ? 4.262 -10.836 -10.406 1 89.94 77 SER B C 1
ATOM 1771 O O . SER B 1 77 ? 5.414 -10.438 -10.234 1 89.94 77 SER B O 1
ATOM 1773 N N . ILE B 1 78 ? 3.643 -11.562 -9.508 1 91.25 78 ILE B N 1
ATOM 1774 C CA . ILE B 1 78 ? 4.262 -11.914 -8.234 1 91.25 78 ILE B CA 1
ATOM 1775 C C . ILE B 1 78 ? 5.449 -12.844 -8.484 1 91.25 78 ILE B C 1
ATOM 1777 O O . ILE B 1 78 ? 6.535 -12.625 -7.938 1 91.25 78 ILE B O 1
ATOM 1781 N N . TYR B 1 79 ? 5.25 -13.812 -9.305 1 92.44 79 TYR B N 1
ATOM 1782 C CA . TYR B 1 79 ? 6.336 -14.727 -9.656 1 92.44 79 TYR B CA 1
ATOM 1783 C C . TYR B 1 79 ? 7.48 -13.977 -10.328 1 92.44 79 TYR B C 1
ATOM 1785 O O . TYR B 1 79 ? 8.648 -14.188 -9.992 1 92.44 79 TYR B O 1
ATOM 1793 N N . GLY B 1 80 ? 7.109 -13.148 -11.266 1 90.44 80 GLY B N 1
ATOM 1794 C CA . GLY B 1 80 ? 8.094 -12.359 -11.992 1 90.44 80 GLY B CA 1
ATOM 1795 C C . GLY B 1 80 ? 8.914 -11.453 -11.094 1 90.44 80 GLY B C 1
ATOM 1796 O O . GLY B 1 80 ? 10.117 -11.289 -11.297 1 90.44 80 GLY B O 1
ATOM 1797 N N . MET B 1 81 ? 8.266 -10.898 -10.172 1 89.62 81 MET B N 1
ATOM 1798 C CA . MET B 1 81 ? 8.969 -10.047 -9.219 1 89.62 81 MET B CA 1
ATOM 1799 C C . MET B 1 81 ? 9.992 -10.852 -8.414 1 89.62 81 MET B C 1
ATOM 1801 O O . MET B 1 81 ? 11.047 -10.328 -8.047 1 89.62 81 MET B O 1
ATOM 1805 N N . LEU B 1 82 ? 9.75 -12.156 -8.227 1 90.31 82 LEU B N 1
ATOM 1806 C CA . LEU B 1 82 ? 10.617 -13.008 -7.426 1 90.31 82 LEU B CA 1
ATOM 1807 C C . LEU B 1 82 ? 11.703 -13.641 -8.289 1 90.31 82 LEU B C 1
ATOM 1809 O O . LEU B 1 82 ? 12.703 -14.141 -7.77 1 90.31 82 LEU B O 1
ATOM 1813 N N . ASP B 1 83 ? 11.508 -13.648 -9.539 1 89.62 83 ASP B N 1
ATOM 1814 C CA . ASP B 1 83 ? 12.461 -14.164 -10.516 1 89.62 83 ASP B CA 1
ATOM 1815 C C . ASP B 1 83 ? 12.773 -13.109 -11.578 1 89.62 83 ASP B C 1
ATOM 1817 O O . ASP B 1 83 ? 12.57 -13.336 -12.766 1 89.62 83 ASP B O 1
ATOM 1821 N N . PRO B 1 84 ? 13.398 -12.047 -11.102 1 83.5 84 PRO B N 1
ATOM 1822 C CA . PRO B 1 84 ? 13.586 -10.906 -12.008 1 83.5 84 PRO B CA 1
ATOM 1823 C C . PRO B 1 84 ? 14.523 -11.219 -13.164 1 83.5 84 PRO B C 1
ATOM 1825 O O . PRO B 1 84 ? 14.445 -10.578 -14.219 1 83.5 84 PRO B O 1
ATOM 1828 N N . THR B 1 85 ? 15.406 -12.148 -13.047 1 84.88 85 THR B N 1
ATOM 1829 C CA . THR B 1 85 ? 16.375 -12.453 -14.094 1 84.88 85 THR B CA 1
ATOM 1830 C C . THR B 1 85 ? 15.844 -13.57 -15 1 84.88 85 THR B C 1
ATOM 1832 O O . THR B 1 85 ? 16.516 -13.969 -15.953 1 84.88 85 THR B O 1
ATOM 1835 N N . GLY B 1 86 ? 14.711 -14.133 -14.672 1 87.69 86 GLY B N 1
ATOM 1836 C CA . GLY B 1 86 ? 14.109 -15.156 -15.508 1 87.69 86 GLY B CA 1
ATOM 1837 C C . GLY B 1 86 ? 14.812 -16.5 -15.406 1 87.69 86 GLY B C 1
ATOM 1838 O O . GLY B 1 86 ? 15.031 -17.172 -16.422 1 87.69 86 GLY B O 1
ATOM 1839 N N . ARG B 1 87 ? 15.281 -16.922 -14.273 1 91.81 87 ARG B N 1
ATOM 1840 C CA . ARG B 1 87 ? 15.922 -18.219 -14.039 1 91.81 87 ARG B CA 1
ATOM 1841 C C . ARG B 1 87 ? 14.961 -19.359 -14.336 1 91.81 87 ARG B C 1
ATOM 1843 O O . ARG B 1 87 ? 15.391 -20.469 -14.656 1 91.81 87 ARG B O 1
ATOM 1850 N N . GLY B 1 88 ? 13.758 -19.078 -14.141 1 93.81 88 GLY B N 1
ATOM 1851 C CA . GLY B 1 88 ? 12.75 -20.094 -14.414 1 93.81 88 GLY B CA 1
ATOM 1852 C C . GLY B 1 88 ? 12.25 -20.797 -13.164 1 93.81 88 GLY B C 1
ATOM 1853 O O . GLY B 1 88 ? 11.453 -21.734 -13.25 1 93.81 88 GLY B O 1
ATOM 1854 N N . PHE B 1 89 ? 12.797 -20.391 -12.047 1 95.75 89 PHE B N 1
ATOM 1855 C CA . PHE B 1 89 ? 12.328 -20.969 -10.797 1 95.75 89 PHE B CA 1
ATOM 1856 C C . PHE B 1 89 ? 12.523 -19.984 -9.641 1 95.75 89 PHE B C 1
ATOM 1858 O O . PHE B 1 89 ? 13.273 -19.016 -9.766 1 95.75 89 PHE B O 1
ATOM 1865 N N . ILE B 1 90 ? 11.742 -20.156 -8.555 1 94.94 90 ILE B N 1
ATOM 1866 C CA . ILE B 1 90 ? 11.953 -19.469 -7.281 1 94.94 90 ILE B CA 1
ATOM 1867 C C . ILE B 1 90 ? 12.234 -20.5 -6.184 1 94.94 90 ILE B C 1
ATOM 1869 O O . ILE B 1 90 ? 12.016 -21.703 -6.375 1 94.94 90 ILE B O 1
ATOM 1873 N N . THR B 1 91 ? 12.719 -19.984 -5.07 1 93.94 91 THR B N 1
ATOM 1874 C CA . THR B 1 91 ? 13.031 -20.891 -3.975 1 93.94 91 THR B CA 1
ATOM 1875 C C . THR B 1 91 ? 11.781 -21.25 -3.182 1 93.94 91 THR B C 1
ATOM 1877 O O . THR B 1 91 ? 10.742 -20.594 -3.326 1 93.94 91 THR B O 1
ATOM 1880 N N . LEU B 1 92 ? 11.93 -22.266 -2.363 1 94.38 92 LEU B N 1
ATOM 1881 C CA . LEU B 1 92 ? 10.828 -22.672 -1.496 1 94.38 92 LEU B CA 1
ATOM 1882 C C . LEU B 1 92 ? 10.445 -21.547 -0.543 1 94.38 92 LEU B C 1
ATOM 1884 O O . LEU B 1 92 ? 9.258 -21.328 -0.274 1 94.38 92 LEU B O 1
ATOM 1888 N N . GLN B 1 93 ? 11.422 -20.922 -0.042 1 92.12 93 GLN B N 1
ATOM 1889 C CA . GLN B 1 93 ? 11.156 -19.812 0.855 1 92.12 93 GLN B CA 1
ATOM 1890 C C . GLN B 1 93 ? 10.383 -18.703 0.143 1 92.12 93 GLN B C 1
ATOM 1892 O O . GLN B 1 93 ? 9.422 -18.156 0.69 1 92.12 93 GLN B O 1
ATOM 1897 N N . GLN B 1 94 ? 10.797 -18.406 -1.077 1 91.88 94 GLN B N 1
ATOM 1898 C CA . GLN B 1 94 ? 10.117 -17.391 -1.873 1 91.88 94 GLN B CA 1
ATOM 1899 C C . GLN B 1 94 ? 8.688 -17.797 -2.195 1 91.88 94 GLN B C 1
ATOM 1901 O O . GLN B 1 94 ? 7.773 -16.969 -2.168 1 91.88 94 GLN B O 1
ATOM 1906 N N . TYR B 1 95 ? 8.602 -19.016 -2.426 1 95.19 95 TYR B N 1
ATOM 1907 C CA . TYR B 1 95 ? 7.301 -19.609 -2.699 1 95.19 95 TYR B CA 1
ATOM 1908 C C . TYR B 1 95 ? 6.355 -19.406 -1.521 1 95.19 95 TYR B C 1
ATOM 1910 O O . TYR B 1 95 ? 5.23 -18.938 -1.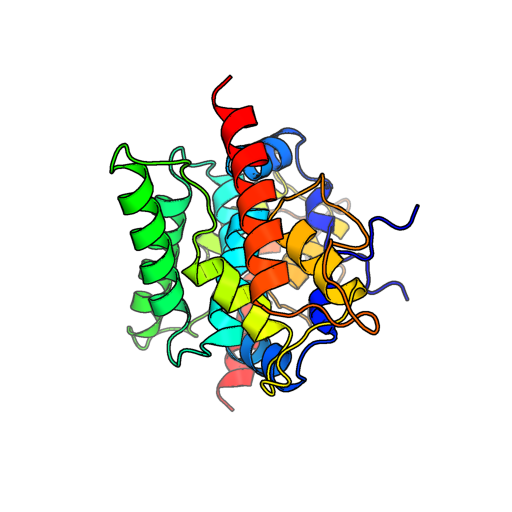692 1 95.19 95 TYR B O 1
ATOM 1918 N N . LYS B 1 96 ? 6.719 -19.656 -0.383 1 94.12 96 LYS B N 1
ATOM 1919 C CA . LYS B 1 96 ? 5.906 -19.531 0.823 1 94.12 96 LYS B CA 1
ATOM 1920 C C . LYS B 1 96 ? 5.523 -18.062 1.074 1 94.12 96 LYS B C 1
ATOM 1922 O O . LYS B 1 96 ? 4.367 -17.766 1.365 1 94.12 96 LYS B O 1
ATOM 1927 N N . GLU B 1 97 ? 6.445 -17.266 0.967 1 89.31 97 GLU B N 1
ATOM 1928 C CA . GLU B 1 97 ? 6.211 -15.836 1.175 1 89.31 97 GLU B CA 1
ATOM 1929 C C . GLU B 1 97 ? 5.23 -15.281 0.146 1 89.31 97 GLU B C 1
ATOM 1931 O O . GLU B 1 97 ? 4.371 -14.461 0.48 1 89.31 97 GLU B O 1
ATOM 1936 N N . ALA B 1 98 ? 5.434 -15.734 -1.074 1 92.44 98 ALA B N 1
ATOM 1937 C CA . ALA B 1 98 ? 4.582 -15.25 -2.158 1 92.44 98 ALA B CA 1
ATOM 1938 C C . ALA B 1 98 ? 3.127 -15.656 -1.936 1 92.44 98 ALA B C 1
ATOM 1940 O O . ALA B 1 98 ? 2.219 -14.836 -2.068 1 92.44 98 ALA B O 1
ATOM 1941 N N . LEU B 1 99 ? 2.949 -16.859 -1.527 1 92.69 99 LEU B N 1
ATOM 1942 C CA . LEU B 1 99 ? 1.586 -17.328 -1.293 1 92.69 99 LEU B CA 1
ATOM 1943 C C . LEU B 1 99 ? 0.964 -16.609 -0.1 1 92.69 99 LEU B C 1
ATOM 1945 O O . LEU B 1 99 ? -0.215 -16.25 -0.13 1 92.69 99 LEU B O 1
ATOM 1949 N N . THR B 1 100 ? 1.734 -16.359 0.84 1 88 100 THR B N 1
ATOM 1950 C CA . THR B 1 100 ? 1.276 -15.602 2 1 88 100 THR B CA 1
ATOM 1951 C C . THR B 1 100 ? 0.884 -14.18 1.6 1 88 100 THR B C 1
ATOM 1953 O O . THR B 1 100 ? -0.129 -13.656 2.068 1 88 100 THR B O 1
ATOM 1956 N N . THR B 1 101 ? 1.646 -13.578 0.8 1 83.06 101 THR B N 1
ATOM 1957 C CA . THR B 1 101 ? 1.379 -12.242 0.288 1 83.06 101 THR B CA 1
ATOM 1958 C C . THR B 1 101 ? 0.043 -12.203 -0.447 1 83.06 101 THR B C 1
ATOM 1960 O O . THR B 1 101 ? -0.677 -11.203 -0.381 1 83.06 101 THR B O 1
ATOM 1963 N N . LEU B 1 102 ? -0.264 -13.297 -1.119 1 85.19 102 LEU B N 1
ATOM 1964 C CA . LEU B 1 102 ? -1.513 -13.406 -1.866 1 85.19 102 LEU B CA 1
ATOM 1965 C C . LEU B 1 102 ? -2.688 -13.664 -0.928 1 85.19 102 LEU B C 1
ATOM 1967 O O . LEU B 1 102 ? -3.834 -13.75 -1.372 1 85.19 102 LEU B O 1
ATOM 1971 N N . GLY B 1 103 ? -2.441 -13.82 0.394 1 83.25 103 GLY B N 1
ATOM 1972 C CA . GLY B 1 103 ? -3.49 -14.062 1.372 1 83.25 103 GLY B CA 1
ATOM 1973 C C . GLY B 1 103 ? -3.809 -15.531 1.556 1 83.25 103 GLY B C 1
ATOM 1974 O O . GLY B 1 103 ? -4.828 -15.883 2.152 1 83.25 103 GLY B O 1
ATOM 1975 N N . ILE B 1 104 ? -2.975 -16.328 0.91 1 88.12 104 ILE B N 1
ATOM 1976 C CA . ILE B 1 104 ? -3.193 -17.766 1.002 1 88.12 104 ILE B CA 1
ATOM 1977 C C . ILE B 1 104 ? -2.551 -18.312 2.279 1 88.12 104 ILE B C 1
ATOM 1979 O O . ILE B 1 104 ? -1.371 -18.062 2.539 1 88.12 104 ILE B O 1
ATOM 1983 N N . LYS B 1 105 ? -3.348 -18.938 3.031 1 87.62 105 LYS B N 1
ATOM 1984 C CA . LYS B 1 105 ? -2.863 -19.391 4.332 1 87.62 105 LYS B CA 1
ATOM 1985 C C . LYS B 1 105 ? -2.572 -20.891 4.324 1 87.62 105 LYS B C 1
ATOM 1987 O O . LYS B 1 105 ? -1.702 -21.359 5.059 1 87.62 105 LYS B O 1
ATOM 1992 N N . ASP B 1 106 ? -3.381 -21.656 3.637 1 90.31 106 ASP B N 1
ATOM 1993 C CA . ASP B 1 106 ? -3.223 -23.094 3.588 1 90.31 106 ASP B CA 1
ATOM 1994 C C . ASP B 1 106 ? -2.633 -23.547 2.252 1 90.31 106 ASP B C 1
ATOM 1996 O O . ASP B 1 106 ? -3.277 -23.406 1.208 1 90.31 106 ASP B O 1
ATOM 2000 N N . PHE B 1 107 ? -1.39 -24 2.305 1 95 107 PHE B N 1
ATOM 2001 C CA . PHE B 1 107 ? -0.691 -24.5 1.126 1 95 107 PHE B CA 1
ATOM 2002 C C . PHE B 1 107 ? 0.415 -25.469 1.523 1 95 107 PHE B C 1
ATOM 2004 O O . PHE B 1 107 ? 0.921 -25.406 2.646 1 95 107 PHE B O 1
ATOM 2011 N N . PRO B 1 108 ? 0.745 -26.391 0.637 1 96.12 108 PRO B N 1
ATOM 2012 C CA . PRO B 1 108 ? 1.826 -27.328 0.968 1 96.12 108 PRO B CA 1
ATOM 2013 C C . PRO B 1 108 ? 3.184 -26.641 1.083 1 96.12 108 PRO B C 1
ATOM 2015 O O . PRO B 1 108 ? 3.537 -25.812 0.235 1 96.12 108 PRO B O 1
ATOM 2018 N N . GLU B 1 109 ? 3.895 -26.969 2.059 1 93.94 109 GLU B N 1
ATOM 2019 C CA . GLU B 1 109 ? 5.234 -26.422 2.248 1 93.94 109 GLU B CA 1
ATOM 2020 C C . GLU B 1 109 ? 6.148 -26.781 1.083 1 93.94 109 GLU B C 1
ATOM 2022 O O . GLU B 1 109 ? 6.984 -25.969 0.672 1 93.94 109 GLU B O 1
ATOM 2027 N N . VAL B 1 110 ? 6 -28.016 0.729 1 96.44 110 VAL B N 1
ATOM 2028 C CA . VAL B 1 110 ? 6.703 -28.5 -0.456 1 96.44 110 VAL B CA 1
ATOM 2029 C C . VAL B 1 110 ? 5.691 -29.031 -1.474 1 96.44 110 VAL B C 1
ATOM 2031 O O . VAL B 1 110 ? 5.203 -30.156 -1.345 1 96.44 110 VAL B O 1
ATOM 2034 N N . PRO B 1 111 ? 5.453 -28.172 -2.426 1 96.62 111 PRO B N 1
ATOM 2035 C CA . PRO B 1 111 ? 4.438 -28.609 -3.387 1 96.62 111 PRO B CA 1
ATOM 2036 C C . PRO B 1 111 ? 4.895 -29.797 -4.23 1 96.62 111 PRO B C 1
ATOM 2038 O O . PRO B 1 111 ? 6.09 -29.938 -4.488 1 96.62 111 PRO B O 1
ATOM 2041 N N . GLU B 1 112 ? 3.828 -30.562 -4.629 1 95.19 112 GLU B N 1
ATOM 2042 C CA . GLU B 1 112 ? 4.109 -31.703 -5.48 1 95.19 112 GLU B CA 1
ATOM 2043 C C . GLU B 1 112 ? 4.82 -31.281 -6.762 1 95.19 112 GLU B C 1
ATOM 2045 O O . GLU B 1 112 ? 4.477 -30.266 -7.363 1 95.19 112 GLU B O 1
ATOM 2050 N N . GLY B 1 113 ? 5.859 -32.062 -7.152 1 93.69 113 GLY B N 1
ATOM 2051 C CA . GLY B 1 113 ? 6.559 -31.797 -8.391 1 93.69 113 GLY B CA 1
ATOM 2052 C C . GLY B 1 113 ? 7.809 -30.953 -8.203 1 93.69 113 GLY B C 1
ATOM 2053 O O . GLY B 1 113 ? 8.555 -30.703 -9.156 1 93.69 113 GLY B O 1
ATOM 2054 N N . THR B 1 114 ? 8.023 -30.5 -6.988 1 93 114 THR B N 1
ATOM 2055 C CA . THR B 1 114 ? 9.203 -29.703 -6.672 1 93 114 THR B CA 1
ATOM 2056 C C . THR B 1 114 ? 10.469 -30.547 -6.77 1 93 114 THR B C 1
ATOM 2058 O O . THR B 1 114 ? 10.531 -31.656 -6.223 1 93 114 THR B O 1
ATOM 2061 N N . GLU B 1 115 ? 11.477 -30.062 -7.625 1 91.44 115 GLU B N 1
ATOM 2062 C CA . GLU B 1 115 ? 12.797 -30.672 -7.727 1 91.44 115 GLU B CA 1
ATOM 2063 C C . GLU B 1 115 ? 13.891 -29.719 -7.242 1 91.44 115 GLU B C 1
ATOM 2065 O O . GLU B 1 115 ? 13.93 -28.547 -7.648 1 91.44 115 GLU B O 1
ATOM 2070 N N . ASP B 1 116 ? 14.812 -30.203 -6.41 1 92.44 116 ASP B N 1
ATOM 2071 C CA . ASP B 1 116 ? 15.969 -29.438 -5.938 1 92.44 116 ASP B CA 1
ATOM 2072 C C . ASP B 1 116 ? 15.531 -28.125 -5.301 1 92.44 116 ASP B C 1
ATOM 2074 O O . ASP B 1 116 ? 16.188 -27.094 -5.488 1 92.44 116 ASP B O 1
ATOM 2078 N N . GLU B 1 117 ? 14.336 -28.062 -4.656 1 90.31 117 GLU B N 1
ATOM 2079 C CA . GLU B 1 117 ? 13.773 -26.922 -3.951 1 90.31 117 GLU B CA 1
ATOM 2080 C C . GLU B 1 117 ? 13.523 -25.75 -4.906 1 90.31 117 GLU B C 1
ATOM 2082 O O . GLU B 1 117 ? 13.594 -24.594 -4.508 1 90.31 117 GLU B O 1
ATOM 2087 N N . LYS B 1 118 ? 13.422 -26.156 -6.203 1 94.88 118 LYS B N 1
ATOM 2088 C CA . LYS B 1 118 ? 13.109 -25.172 -7.242 1 94.88 118 LYS B CA 1
ATOM 2089 C C . LYS B 1 118 ? 11.633 -25.203 -7.609 1 94.88 118 LYS B C 1
ATOM 2091 O O . LYS B 1 118 ? 11.109 -26.25 -7.988 1 94.88 118 LYS B O 1
ATOM 2096 N N . ILE B 1 119 ? 10.992 -24.031 -7.379 1 97.19 119 ILE B N 1
ATOM 2097 C CA . ILE B 1 119 ? 9.578 -23.922 -7.703 1 97.19 119 ILE B CA 1
ATOM 2098 C C . ILE B 1 119 ? 9.414 -23.219 -9.047 1 97.19 119 ILE B C 1
ATOM 2100 O O . ILE B 1 119 ? 9.695 -22.016 -9.18 1 97.19 119 ILE B O 1
ATOM 2104 N N . THR B 1 120 ? 8.945 -23.984 -10.031 1 97.12 120 THR B N 1
ATOM 2105 C CA . THR B 1 120 ? 8.695 -23.422 -11.352 1 97.12 120 THR B CA 1
ATOM 2106 C C . THR B 1 120 ? 7.379 -22.641 -11.367 1 97.12 120 THR B C 1
ATOM 2108 O O . THR B 1 120 ? 6.578 -22.75 -10.438 1 97.12 120 THR B O 1
ATOM 2111 N N . PHE B 1 121 ? 7.207 -21.844 -12.406 1 96.5 121 PHE B N 1
ATOM 2112 C CA . PHE B 1 121 ? 5.992 -21.047 -12.508 1 96.5 121 PHE B CA 1
ATOM 2113 C C . PHE B 1 121 ? 4.754 -21.938 -12.516 1 96.5 121 PHE B C 1
ATOM 2115 O O . PHE B 1 121 ? 3.736 -21.609 -11.906 1 96.5 121 PHE B O 1
ATOM 2122 N N . ASP B 1 122 ? 4.848 -23 -13.227 1 96.38 122 ASP B N 1
ATOM 2123 C CA . ASP B 1 122 ? 3.693 -23.891 -13.328 1 96.38 122 ASP B CA 1
ATOM 2124 C C . ASP B 1 122 ? 3.266 -24.406 -11.953 1 96.38 122 ASP B C 1
ATOM 2126 O O . ASP B 1 122 ? 2.07 -24.484 -11.656 1 96.38 122 ASP B O 1
ATOM 2130 N N . ILE B 1 123 ? 4.25 -24.797 -11.18 1 97.25 123 ILE B N 1
ATOM 2131 C CA . ILE B 1 123 ? 3.965 -25.266 -9.828 1 97.25 123 ILE B CA 1
ATOM 2132 C C . ILE B 1 123 ? 3.357 -24.125 -9.008 1 97.25 123 ILE B C 1
ATOM 2134 O O . ILE B 1 123 ? 2.344 -24.312 -8.328 1 97.25 123 ILE B O 1
ATOM 2138 N N . PHE B 1 124 ? 3.984 -23.016 -9.062 1 96.5 124 PHE B N 1
ATOM 2139 C CA . PHE B 1 124 ? 3.52 -21.844 -8.32 1 96.5 124 PHE B CA 1
ATOM 2140 C C . PHE B 1 124 ? 2.094 -21.484 -8.727 1 96.5 124 PHE B C 1
ATOM 2142 O O . PHE B 1 124 ? 1.249 -21.234 -7.863 1 96.5 124 PHE B O 1
ATOM 2149 N N . LEU B 1 125 ? 1.845 -21.422 -10.031 1 95 125 LEU B N 1
ATOM 2150 C CA . LEU B 1 125 ? 0.53 -21.078 -10.555 1 95 125 LEU B CA 1
ATOM 2151 C C . LEU B 1 125 ? -0.535 -22.031 -10.039 1 95 125 LEU B C 1
ATOM 2153 O O . LEU B 1 125 ? -1.618 -21.609 -9.633 1 95 125 LEU B O 1
ATOM 2157 N N . ARG B 1 126 ? -0.241 -23.25 -10.07 1 94.94 126 ARG B N 1
ATOM 2158 C CA . ARG B 1 126 ? -1.167 -24.266 -9.594 1 94.94 126 ARG B CA 1
ATOM 2159 C C . ARG B 1 126 ? -1.515 -24.047 -8.125 1 94.94 126 ARG B C 1
ATOM 2161 O O . ARG B 1 126 ? -2.689 -24.062 -7.754 1 94.94 126 ARG B O 1
ATOM 2168 N N . GLU B 1 127 ? -0.507 -23.922 -7.285 1 95.5 127 GLU B N 1
ATOM 2169 C CA . GLU B 1 127 ? -0.729 -23.75 -5.852 1 95.5 127 GLU B CA 1
ATOM 2170 C C . GLU B 1 127 ? -1.471 -22.453 -5.559 1 95.5 127 GLU B C 1
ATOM 2172 O O . GLU B 1 127 ? -2.326 -22.406 -4.672 1 95.5 127 GLU B O 1
ATOM 2177 N N . ALA B 1 128 ? -1.099 -21.406 -6.266 1 92.88 128 ALA B N 1
ATOM 2178 C CA . ALA B 1 128 ? -1.76 -20.109 -6.086 1 92.88 128 ALA B CA 1
ATOM 2179 C C . ALA B 1 128 ? -3.242 -20.203 -6.438 1 92.88 128 ALA B C 1
ATOM 2181 O O . ALA B 1 128 ? -4.094 -19.703 -5.691 1 92.88 128 ALA B O 1
ATOM 2182 N N . ARG B 1 129 ? -3.535 -20.844 -7.551 1 89.88 129 ARG B N 1
ATOM 2183 C CA . ARG B 1 129 ? -4.922 -21 -7.98 1 89.88 129 ARG B CA 1
ATOM 2184 C C . ARG B 1 129 ? -5.73 -21.781 -6.949 1 89.88 129 ARG B C 1
ATOM 2186 O O . ARG B 1 129 ? -6.844 -21.391 -6.598 1 89.88 129 ARG B O 1
ATOM 2193 N N . LEU B 1 130 ? -5.156 -22.828 -6.508 1 90 130 LEU B N 1
ATOM 2194 C CA . LEU B 1 130 ? -5.816 -23.656 -5.504 1 90 130 LEU B CA 1
ATOM 2195 C C . LEU B 1 130 ? -6.066 -22.875 -4.227 1 90 130 LEU B C 1
ATOM 2197 O O . LEU B 1 130 ? -7.156 -22.922 -3.656 1 90 130 LEU B O 1
ATOM 2201 N N . GLY B 1 131 ? -5.09 -22.219 -3.783 1 88.44 131 GLY B N 1
ATOM 2202 C CA . GLY B 1 131 ? -5.207 -21.438 -2.57 1 88.44 131 GLY B CA 1
ATOM 2203 C C . GLY B 1 131 ? -6.23 -20.312 -2.68 1 88.44 131 GLY B C 1
ATOM 2204 O O . GLY B 1 131 ? -6.996 -20.078 -1.743 1 88.44 131 GLY B O 1
ATOM 2205 N N . LEU B 1 132 ? -6.18 -19.625 -3.83 1 85.44 132 LEU B N 1
ATOM 2206 C CA . LEU B 1 132 ? -7.09 -18.5 -4.027 1 85.44 132 LEU B CA 1
ATOM 2207 C C . LEU B 1 132 ? -8.539 -18.984 -4.113 1 85.44 132 LEU B C 1
ATOM 2209 O O . LEU B 1 132 ? -9.453 -18.281 -3.682 1 85.44 132 LEU B O 1
ATOM 2213 N N . THR B 1 133 ? -8.781 -20.094 -4.676 1 83.12 133 THR B N 1
ATOM 2214 C CA . THR B 1 133 ? -10.109 -20.688 -4.738 1 83.12 133 THR B CA 1
ATOM 2215 C C . THR B 1 133 ? -10.641 -20.969 -3.336 1 83.12 133 THR B C 1
ATOM 2217 O O . THR B 1 133 ? -11.828 -20.781 -3.07 1 83.12 133 THR B O 1
ATOM 2220 N N . GLN B 1 134 ? -9.812 -21.359 -2.486 1 79.62 134 GLN B N 1
ATOM 2221 C CA . GLN B 1 134 ? -10.195 -21.672 -1.113 1 79.62 134 GLN B CA 1
ATOM 2222 C C . GLN B 1 134 ? -10.531 -20.391 -0.343 1 79.62 134 GLN B C 1
ATOM 2224 O O . GLN B 1 134 ? -11.453 -20.375 0.476 1 79.62 134 GLN B O 1
ATOM 2229 N N . VAL B 1 135 ? -9.75 -19.391 -0.526 1 74.88 135 VAL B N 1
ATOM 2230 C CA . VAL B 1 135 ? -9.953 -18.125 0.164 1 74.88 135 VAL B CA 1
ATOM 2231 C C . VAL B 1 135 ? -11.273 -17.5 -0.291 1 74.88 135 VAL B C 1
ATOM 2233 O O . VAL B 1 135 ? -12 -16.922 0.516 1 74.88 135 VAL B O 1
ATOM 2236 N N . SER B 1 136 ? -11.547 -17.422 -1.561 1 68 136 SER B N 1
ATOM 2237 C CA . SER B 1 136 ? -12.758 -16.812 -2.104 1 68 136 SER B CA 1
ATOM 2238 C C . SER B 1 136 ? -14.008 -17.547 -1.613 1 68 136 SER B C 1
ATOM 2240 O O . SER B 1 136 ? -15.062 -16.922 -1.435 1 68 136 SER B O 1
ATOM 2242 N N . SER B 1 137 ? -13.938 -18.766 -1.489 1 59.75 137 SER B N 1
ATOM 2243 C CA . SER B 1 137 ? -15.086 -19.547 -1.036 1 59.75 137 SER B CA 1
ATOM 2244 C C . SER B 1 137 ? -15.422 -19.25 0.418 1 59.75 137 SER B C 1
ATOM 2246 O O . SER B 1 137 ? -16.594 -19.312 0.818 1 59.75 137 SER B O 1
ATOM 2248 N N . THR B 1 138 ? -14.5 -18.922 1.184 1 51.34 138 THR B N 1
ATOM 2249 C CA . THR B 1 138 ? -14.758 -18.625 2.586 1 51.34 138 THR B CA 1
ATOM 2250 C C . THR B 1 138 ? -15.5 -17.297 2.725 1 51.34 138 THR B C 1
ATOM 2252 O O . THR B 1 138 ? -16.25 -17.094 3.684 1 51.34 138 THR B O 1
ATOM 2255 N N . PHE B 1 139 ? -15.43 -16.422 1.91 1 48.62 139 PHE B N 1
ATOM 2256 C CA . PHE B 1 139 ? -16.141 -15.156 2.002 1 48.62 139 PHE B CA 1
ATOM 2257 C C . PHE B 1 139 ? -17.578 -15.305 1.509 1 48.62 139 PHE B C 1
ATOM 2259 O O . PHE B 1 139 ? -18.438 -14.469 1.809 1 48.62 139 PHE B O 1
ATOM 2266 N N . GLN B 1 140 ? -18.016 -16.266 0.649 1 42.41 140 GLN B N 1
ATOM 2267 C CA . GLN B 1 140 ? -19.406 -16.5 0.227 1 42.41 140 GLN B CA 1
ATOM 2268 C C . GLN B 1 140 ? -20.219 -17.156 1.342 1 42.41 140 GLN B C 1
ATOM 2270 O O . GLN B 1 140 ? -21.453 -17.172 1.285 1 42.41 140 GLN B O 1
ATOM 2275 N N . SER B 1 141 ? -19.641 -17.75 2.297 1 34.06 141 SER B N 1
ATOM 2276 C CA . SER B 1 141 ? -20.578 -18.344 3.238 1 34.06 141 SER B CA 1
ATOM 2277 C C . SER B 1 141 ? -20.984 -17.359 4.328 1 34.06 141 SER B C 1
ATOM 2279 O O . SER B 1 141 ? -20.172 -16.547 4.766 1 34.06 141 SER B O 1
#